Protein AF-A0A140EC07-F1 (afdb_monomer_lite)

pLDDT: mean 92.43, std 8.4, range [53.81, 98.62]

Structure (mmCIF, N/CA/C/O backbone):
data_AF-A0A140EC07-F1
#
_entry.id   AF-A0A140EC07-F1
#
loop_
_atom_site.group_PDB
_atom_site.id
_atom_site.type_symbol
_atom_site.label_atom_id
_atom_site.label_alt_id
_atom_site.label_comp_id
_atom_site.label_asym_id
_atom_site.label_entity_id
_atom_site.label_seq_id
_atom_site.pdbx_PDB_ins_code
_atom_site.Cartn_x
_atom_site.Cartn_y
_atom_site.Cartn_z
_atom_site.occupancy
_atom_site.B_iso_or_equiv
_atom_site.auth_seq_id
_atom_site.auth_comp_id
_atom_site.auth_asym_id
_atom_site.auth_atom_id
_atom_site.pdbx_PDB_model_num
ATOM 1 N N . MET A 1 1 ? 32.295 -11.625 -53.520 1.00 53.81 1 MET A N 1
ATOM 2 C CA . MET A 1 1 ? 33.123 -12.660 -54.175 1.00 53.81 1 MET A CA 1
ATOM 3 C C . MET A 1 1 ? 34.413 -12.787 -53.383 1.00 53.81 1 MET A C 1
ATOM 5 O O . MET A 1 1 ? 35.119 -11.794 -53.263 1.00 53.81 1 MET A O 1
ATOM 9 N N . GLY A 1 2 ? 34.657 -13.935 -52.745 1.00 57.22 2 GLY A N 1
ATOM 10 C CA . GLY A 1 2 ? 35.879 -14.169 -51.962 1.00 57.22 2 GLY A CA 1
ATOM 11 C C . GLY A 1 2 ? 37.060 -14.562 -52.856 1.00 57.22 2 GLY A C 1
ATOM 12 O O . GLY A 1 2 ? 36.852 -15.130 -53.927 1.00 57.22 2 GLY A O 1
ATOM 13 N N . PHE A 1 3 ? 38.292 -14.292 -52.409 1.00 60.38 3 PHE A N 1
ATOM 14 C CA . PHE A 1 3 ? 39.562 -14.448 -53.150 1.00 60.38 3 PHE A CA 1
ATOM 15 C C . PHE A 1 3 ? 39.972 -15.916 -53.459 1.00 60.38 3 PHE A C 1
ATOM 17 O O . PHE A 1 3 ? 41.149 -16.233 -53.569 1.00 60.38 3 PHE A O 1
ATOM 24 N N . GLY A 1 4 ? 39.011 -16.834 -53.602 1.00 75.19 4 GLY A N 1
ATOM 25 C CA . GLY A 1 4 ? 39.241 -18.264 -53.850 1.00 75.19 4 GLY A CA 1
ATOM 26 C C . GLY A 1 4 ? 38.147 -18.967 -54.663 1.00 75.19 4 GLY A C 1
ATOM 27 O O . GLY A 1 4 ? 38.083 -20.190 -54.653 1.00 75.19 4 GLY A O 1
ATOM 28 N N . GLY A 1 5 ? 37.256 -18.228 -55.337 1.00 72.69 5 GLY A N 1
ATOM 29 C CA . GLY A 1 5 ? 36.230 -18.816 -56.215 1.00 72.69 5 GLY A CA 1
ATOM 30 C C . GLY A 1 5 ? 34.983 -19.374 -55.513 1.00 72.69 5 GLY A C 1
ATOM 31 O O . GLY A 1 5 ? 34.105 -19.913 -56.180 1.00 72.69 5 GLY A O 1
ATOM 32 N N . ILE A 1 6 ? 34.855 -19.212 -54.191 1.00 71.00 6 ILE A N 1
ATOM 33 C CA . ILE A 1 6 ? 33.625 -19.546 -53.459 1.00 71.00 6 ILE A CA 1
ATOM 34 C C . ILE A 1 6 ? 32.666 -18.352 -53.525 1.00 71.00 6 ILE A C 1
ATOM 36 O O . ILE A 1 6 ? 32.962 -17.261 -53.023 1.00 71.00 6 ILE A O 1
ATOM 40 N N . ASN A 1 7 ? 31.508 -18.572 -54.145 1.00 77.94 7 ASN A N 1
ATOM 41 C CA . ASN A 1 7 ? 30.416 -17.608 -54.222 1.00 77.94 7 ASN A CA 1
ATOM 42 C C . ASN A 1 7 ? 29.284 -18.047 -53.290 1.00 77.94 7 ASN A C 1
ATOM 44 O O . ASN A 1 7 ? 28.699 -19.109 -53.485 1.00 77.94 7 ASN A O 1
ATOM 48 N N . THR A 1 8 ? 28.962 -17.209 -52.306 1.00 81.75 8 THR A N 1
ATOM 49 C CA . THR A 1 8 ? 27.794 -17.382 -51.435 1.00 81.75 8 THR A CA 1
ATOM 50 C C . THR A 1 8 ? 26.734 -16.367 -51.828 1.00 81.75 8 THR A C 1
ATOM 52 O O . THR A 1 8 ? 27.036 -15.183 -51.988 1.00 81.75 8 THR A O 1
ATOM 55 N N . HIS A 1 9 ? 25.494 -16.827 -51.956 1.00 82.44 9 HIS A N 1
ATOM 56 C CA . HIS A 1 9 ? 24.327 -15.979 -52.147 1.00 82.44 9 HIS A CA 1
ATOM 57 C C . HIS A 1 9 ? 23.352 -16.216 -50.992 1.00 82.44 9 HIS A C 1
ATOM 59 O O . HIS A 1 9 ? 23.090 -17.363 -50.635 1.00 82.44 9 HIS A O 1
ATOM 65 N N . VAL A 1 10 ? 22.848 -15.133 -50.402 1.00 86.69 10 VAL A N 1
ATOM 66 C CA . VAL A 1 10 ? 21.853 -15.169 -49.325 1.00 86.69 10 VAL A CA 1
ATOM 67 C C . VAL A 1 10 ? 20.643 -14.384 -49.801 1.00 86.69 10 VAL A C 1
ATOM 69 O O . VAL A 1 10 ? 20.776 -13.221 -50.179 1.00 86.69 10 VAL A O 1
ATOM 72 N N . VAL A 1 11 ? 19.479 -15.028 -49.773 1.00 86.88 11 VAL A N 1
ATOM 73 C CA . VAL A 1 11 ? 18.185 -14.386 -50.009 1.00 86.88 11 VAL A CA 1
ATOM 74 C C . VAL A 1 11 ? 17.505 -14.220 -48.658 1.00 86.88 11 VAL A C 1
ATOM 76 O O . VAL A 1 11 ? 17.412 -15.178 -47.891 1.00 86.88 11 VAL A O 1
ATOM 79 N N . LEU A 1 12 ? 17.066 -13.000 -48.370 1.00 88.19 12 LEU A N 1
ATOM 80 C CA . LEU A 1 12 ? 16.263 -12.671 -47.201 1.00 88.19 12 LEU A CA 1
ATOM 81 C C . LEU A 1 12 ? 14.844 -12.375 -47.677 1.00 88.19 12 LEU A C 1
ATOM 83 O O . LEU A 1 12 ? 14.665 -11.669 -48.667 1.00 88.19 12 LEU A O 1
ATOM 87 N N . ASP A 1 13 ? 13.870 -12.919 -46.964 1.00 86.06 13 ASP A N 1
ATOM 88 C CA . ASP A 1 13 ? 12.449 -12.668 -47.182 1.00 86.06 13 ASP A CA 1
ATOM 89 C C . ASP A 1 13 ? 11.858 -12.001 -45.934 1.00 86.06 13 ASP A C 1
ATOM 91 O O . ASP A 1 13 ? 12.447 -12.071 -44.846 1.00 86.06 13 ASP A O 1
ATOM 95 N N . GLU A 1 14 ? 10.715 -11.335 -46.078 1.00 82.94 14 GLU A N 1
ATOM 96 C CA . GLU A 1 14 ? 10.048 -10.721 -44.936 1.00 82.94 14 GLU A CA 1
ATOM 97 C C . GLU A 1 14 ? 9.493 -11.793 -43.981 1.00 82.94 14 GLU A C 1
ATOM 99 O O . GLU A 1 14 ? 8.980 -12.833 -44.410 1.00 82.94 14 GLU A O 1
ATOM 104 N N . PRO A 1 15 ? 9.574 -11.586 -42.655 1.00 82.69 15 PRO A N 1
ATOM 105 C CA . PRO A 1 15 ? 8.950 -12.503 -41.719 1.00 82.69 15 PRO A CA 1
ATOM 106 C C . PRO A 1 15 ? 7.435 -12.486 -41.937 1.00 82.69 15 PRO A C 1
ATOM 108 O O . PRO A 1 15 ? 6.801 -11.434 -41.855 1.00 82.69 15 PRO A O 1
ATOM 111 N N . ALA A 1 16 ? 6.847 -13.663 -42.168 1.00 81.19 16 ALA A N 1
ATOM 112 C CA . ALA A 1 16 ? 5.405 -13.800 -42.344 1.00 81.19 16 ALA A CA 1
ATOM 113 C C . ALA A 1 16 ? 4.653 -13.074 -41.215 1.00 81.19 16 ALA A C 1
ATOM 115 O O . ALA A 1 16 ? 4.824 -13.385 -40.029 1.00 81.19 16 ALA A O 1
ATOM 116 N N . THR A 1 17 ? 3.805 -12.111 -41.581 1.00 73.19 17 THR A N 1
ATOM 117 C CA . THR A 1 17 ? 3.019 -11.320 -40.632 1.00 73.19 17 THR A CA 1
ATOM 118 C C . THR A 1 17 ? 1.987 -12.209 -39.939 1.00 73.19 17 THR A C 1
ATOM 120 O O . THR A 1 17 ? 0.855 -12.397 -40.384 1.00 73.19 17 THR A O 1
ATOM 123 N N . ARG A 1 18 ? 2.355 -12.784 -38.790 1.00 70.06 18 ARG A N 1
ATOM 124 C CA . ARG A 1 18 ? 1.394 -13.457 -37.912 1.00 70.06 18 ARG A CA 1
ATOM 125 C C . ARG A 1 18 ? 0.496 -12.404 -37.270 1.00 70.06 18 ARG A C 1
ATOM 127 O O . ARG A 1 18 ? 0.827 -11.858 -36.219 1.00 70.06 18 ARG A O 1
ATOM 134 N N . ARG A 1 19 ? -0.679 -12.156 -37.859 1.00 61.19 19 ARG A N 1
ATOM 135 C CA . ARG A 1 19 ? -1.783 -11.503 -37.142 1.00 61.19 19 ARG A CA 1
ATOM 136 C C . ARG A 1 19 ? -2.112 -12.356 -35.918 1.00 61.19 19 ARG A C 1
ATOM 138 O O . ARG A 1 19 ? -2.684 -13.437 -36.043 1.00 61.19 19 ARG A O 1
ATOM 145 N N . ARG A 1 20 ? -1.731 -11.885 -34.726 1.00 62.12 20 ARG A N 1
ATOM 146 C CA . ARG A 1 20 ? -2.241 -12.454 -33.476 1.00 62.12 20 ARG A CA 1
ATOM 147 C C . ARG A 1 20 ? -3.755 -12.277 -33.498 1.00 62.12 20 ARG A C 1
ATOM 149 O O . ARG A 1 20 ? -4.239 -11.154 -33.622 1.00 62.12 20 ARG A O 1
ATOM 156 N N . ALA A 1 21 ? -4.495 -13.380 -33.406 1.00 63.28 21 ALA A N 1
ATOM 157 C CA . ALA A 1 21 ? -5.921 -13.297 -33.128 1.00 63.28 21 ALA A CA 1
ATOM 158 C C . ALA A 1 21 ? -6.105 -12.465 -31.845 1.00 63.28 21 ALA A C 1
ATOM 160 O O . ALA A 1 21 ? -5.294 -12.638 -30.926 1.00 63.28 21 ALA A O 1
ATOM 161 N N . PRO A 1 22 ? -7.106 -11.566 -31.766 1.00 59.34 22 PRO A N 1
ATOM 162 C CA . PRO A 1 22 ? -7.385 -10.841 -30.535 1.00 59.34 22 PRO A CA 1
ATOM 163 C C . PRO A 1 22 ? -7.560 -11.870 -29.420 1.00 59.34 22 PRO A C 1
ATOM 165 O O . PRO A 1 22 ? -8.470 -12.701 -29.451 1.00 59.34 22 PRO A O 1
ATOM 168 N N . GLY A 1 23 ? -6.591 -11.897 -28.506 1.00 57.53 23 GLY A N 1
ATOM 169 C CA . GLY A 1 23 ? -6.498 -12.944 -27.505 1.00 57.53 23 GLY A CA 1
ATOM 170 C C . GLY A 1 23 ? -7.708 -12.860 -26.590 1.00 57.53 23 GLY A C 1
ATOM 171 O O . GLY A 1 23 ? -7.890 -11.861 -25.905 1.00 57.53 23 GLY A O 1
ATOM 172 N N . ARG A 1 24 ? -8.534 -13.906 -26.546 1.00 62.88 24 ARG A N 1
ATOM 173 C CA . ARG A 1 24 ? -9.503 -14.056 -25.458 1.00 62.88 24 ARG A CA 1
ATOM 174 C C . ARG A 1 24 ? -8.708 -14.360 -24.188 1.00 62.88 24 ARG A C 1
ATOM 176 O O . ARG A 1 24 ? -7.981 -15.347 -24.156 1.00 62.88 24 ARG A O 1
ATOM 183 N N . GLY A 1 25 ? -8.798 -13.502 -23.173 1.00 71.31 25 GLY A N 1
ATOM 184 C CA . GLY A 1 25 ? -8.142 -13.729 -21.883 1.00 71.31 25 GLY A CA 1
ATOM 185 C C . GLY A 1 25 ? -7.634 -12.459 -21.207 1.00 71.31 25 GLY A C 1
ATOM 186 O O . GLY A 1 25 ? -7.943 -11.340 -21.617 1.00 71.31 25 GLY A O 1
ATOM 187 N N . ARG A 1 26 ? -6.821 -12.650 -20.162 1.00 73.19 26 ARG A N 1
ATOM 188 C CA . ARG A 1 26 ? -6.334 -11.583 -19.275 1.00 73.19 26 ARG A CA 1
ATOM 189 C C . ARG A 1 26 ? -5.654 -10.432 -20.023 1.00 73.19 26 ARG A C 1
ATOM 191 O O . ARG A 1 26 ? -5.908 -9.283 -19.699 1.00 73.19 26 ARG A O 1
ATOM 198 N N . GLY A 1 27 ? -4.862 -10.713 -21.061 1.00 74.12 27 GLY A N 1
ATOM 199 C CA . GLY A 1 27 ? -4.198 -9.672 -21.859 1.00 74.12 27 GLY A CA 1
ATOM 200 C C . GLY A 1 27 ? -5.168 -8.681 -22.513 1.00 74.12 27 GLY A C 1
ATOM 201 O O . GLY A 1 27 ? -4.931 -7.480 -22.454 1.00 74.12 27 GLY A O 1
ATOM 202 N N . ALA A 1 28 ? -6.293 -9.157 -23.060 1.00 76.50 28 ALA A N 1
ATOM 203 C CA . ALA A 1 28 ? -7.319 -8.274 -23.616 1.00 76.50 28 ALA A CA 1
ATOM 204 C C . ALA A 1 28 ? -8.063 -7.502 -22.520 1.00 76.50 28 ALA A C 1
ATOM 206 O O . ALA A 1 28 ? -8.298 -6.309 -22.674 1.00 76.50 28 ALA A O 1
ATOM 207 N N . ALA A 1 29 ? -8.378 -8.144 -21.389 1.00 77.00 29 ALA A N 1
ATOM 208 C CA . ALA A 1 29 ? -9.005 -7.455 -20.258 1.00 77.00 29 ALA A CA 1
ATOM 209 C C . ALA A 1 29 ? -8.127 -6.308 -19.722 1.00 77.00 29 ALA A C 1
ATOM 211 O O . ALA A 1 29 ? -8.636 -5.227 -19.445 1.00 77.00 29 ALA A O 1
ATOM 212 N N . LEU A 1 30 ? -6.807 -6.514 -19.631 1.00 74.19 30 LEU A N 1
ATOM 213 C CA . LEU A 1 30 ? -5.859 -5.475 -19.218 1.00 74.19 30 LEU A CA 1
ATOM 214 C C . LEU A 1 30 ? -5.726 -4.372 -20.282 1.00 74.19 30 LEU A C 1
ATOM 216 O O . LEU A 1 30 ? -5.718 -3.201 -19.920 1.00 74.19 30 LEU A O 1
ATOM 220 N N . ALA A 1 31 ? -5.690 -4.721 -21.573 1.00 75.12 31 ALA A N 1
ATOM 221 C CA . ALA A 1 31 ? -5.619 -3.746 -22.669 1.00 75.12 31 ALA A CA 1
ATOM 222 C C . ALA A 1 31 ? -6.879 -2.866 -22.793 1.00 75.12 31 ALA A C 1
ATOM 224 O O . ALA A 1 31 ? -6.803 -1.746 -23.286 1.00 75.12 31 ALA A O 1
ATOM 225 N N . HIS A 1 32 ? -8.035 -3.360 -22.341 1.00 75.31 32 HIS A N 1
ATOM 226 C CA . HIS A 1 32 ? -9.281 -2.591 -22.258 1.00 75.31 32 HIS A CA 1
ATOM 227 C C . HIS A 1 32 ? -9.493 -1.915 -20.894 1.00 75.31 32 HIS A C 1
ATOM 229 O O . HIS A 1 32 ? -10.503 -1.237 -20.701 1.00 75.31 32 HIS A O 1
ATOM 235 N N . SER A 1 33 ? -8.582 -2.112 -19.936 1.00 74.88 33 SER A N 1
ATOM 236 C CA . SER A 1 33 ? -8.675 -1.477 -18.621 1.00 74.88 33 SER A CA 1
ATOM 237 C C . SER A 1 33 ? -8.273 -0.002 -18.688 1.00 74.88 33 SER A C 1
ATOM 239 O O . SER A 1 33 ? -7.545 0.423 -19.583 1.00 74.88 33 SER A O 1
ATOM 241 N N . LEU A 1 34 ? -8.737 0.786 -17.717 1.00 74.44 34 LEU A N 1
ATOM 242 C CA . LEU A 1 34 ? -8.355 2.191 -17.562 1.00 74.44 34 LEU A CA 1
ATOM 243 C C . LEU A 1 34 ? -6.939 2.290 -16.971 1.00 74.44 34 LEU A C 1
ATOM 245 O O . LEU A 1 34 ? -6.779 2.611 -15.794 1.00 74.44 34 LEU A O 1
ATOM 249 N N . GLN A 1 35 ? -5.924 1.942 -17.763 1.00 80.94 35 GLN A N 1
ATOM 250 C CA . GLN A 1 35 ? -4.520 2.133 -17.415 1.00 80.94 35 GLN A CA 1
ATOM 251 C C . GLN A 1 35 ? -4.040 3.483 -17.955 1.00 80.94 35 GLN A C 1
ATOM 253 O O . GLN A 1 35 ? -4.019 3.707 -19.160 1.00 80.94 35 GLN A O 1
ATOM 258 N N . ASP A 1 36 ? -3.670 4.376 -17.045 1.00 86.75 36 ASP A N 1
ATOM 259 C CA . ASP A 1 36 ? -3.225 5.746 -17.319 1.00 86.75 36 ASP A CA 1
ATOM 260 C C . ASP A 1 36 ? -1.734 5.964 -17.007 1.00 86.75 36 ASP A C 1
ATOM 262 O O . ASP A 1 36 ? -1.219 7.074 -17.148 1.00 86.75 36 ASP A O 1
ATOM 266 N N . ALA A 1 37 ? -1.033 4.907 -16.588 1.00 92.94 37 ALA A N 1
ATOM 267 C CA . ALA A 1 37 ? 0.393 4.938 -16.321 1.00 92.94 37 ALA A CA 1
ATOM 268 C C . ALA A 1 37 ? 1.079 3.596 -16.606 1.00 92.94 37 ALA A C 1
ATOM 270 O O . ALA A 1 37 ? 0.475 2.527 -16.488 1.00 92.94 37 ALA A O 1
ATOM 271 N N . GLU A 1 38 ? 2.368 3.666 -16.917 1.00 94.88 38 GLU A N 1
ATOM 272 C CA . GLU A 1 38 ? 3.258 2.535 -17.166 1.00 94.88 38 GLU A CA 1
ATOM 273 C C . GLU A 1 38 ? 4.496 2.600 -16.270 1.00 94.88 38 GLU A C 1
ATOM 275 O O . GLU A 1 38 ? 4.894 3.673 -15.815 1.00 94.88 38 GLU A O 1
ATOM 280 N N . LEU A 1 39 ? 5.107 1.443 -16.014 1.00 97.06 39 LEU A N 1
ATOM 281 C CA . LEU A 1 39 ? 6.314 1.310 -15.199 1.00 97.06 39 LEU A CA 1
ATOM 282 C C . LEU A 1 39 ? 7.506 0.962 -16.095 1.00 97.06 39 LEU A C 1
ATOM 284 O O . LEU A 1 39 ? 7.588 -0.152 -16.612 1.00 97.06 39 LEU A O 1
ATOM 288 N N . LEU A 1 40 ? 8.443 1.896 -16.254 1.00 98.62 40 LEU A N 1
ATOM 289 C CA . LEU A 1 40 ? 9.702 1.653 -16.959 1.00 98.62 40 LEU A CA 1
ATOM 290 C C . LEU A 1 40 ? 10.769 1.244 -15.942 1.00 98.62 40 LEU A C 1
ATOM 292 O O . LEU A 1 40 ? 11.003 1.958 -14.966 1.00 98.62 40 LEU A O 1
ATOM 296 N N . LEU A 1 41 ? 11.403 0.094 -16.168 1.00 98.56 41 LEU A N 1
ATOM 297 C CA . LEU A 1 41 ? 12.394 -0.502 -15.272 1.00 98.56 41 LEU A CA 1
ATOM 298 C C . LEU A 1 41 ? 13.725 -0.645 -16.000 1.00 98.56 41 LEU A C 1
ATOM 300 O O . LEU A 1 41 ? 13.754 -1.161 -17.112 1.00 98.56 41 LEU A O 1
ATOM 304 N N . LEU A 1 42 ? 14.821 -0.236 -15.368 1.00 98.62 42 LEU A N 1
ATOM 305 C CA . LEU A 1 42 ? 16.165 -0.372 -15.925 1.00 98.62 42 LEU A CA 1
ATOM 306 C C . LEU A 1 42 ? 17.120 -0.915 -14.862 1.00 98.62 42 LEU A C 1
ATOM 308 O O . LEU A 1 42 ? 16.994 -0.572 -13.683 1.00 98.62 42 LEU A O 1
ATOM 312 N N . ASP A 1 43 ? 18.090 -1.728 -15.278 1.00 98.38 43 ASP A N 1
ATOM 313 C CA . ASP A 1 43 ? 19.171 -2.198 -14.417 1.00 98.38 43 ASP A CA 1
ATOM 314 C C . ASP A 1 43 ? 20.543 -2.192 -15.113 1.00 98.38 43 ASP A C 1
ATOM 316 O O . ASP A 1 43 ? 20.646 -2.227 -16.340 1.00 98.38 43 ASP A O 1
ATOM 320 N N . ALA A 1 44 ? 21.615 -2.078 -14.323 1.00 98.38 44 ALA A N 1
ATOM 321 C CA . ALA A 1 44 ? 22.994 -2.119 -14.810 1.00 98.38 44 ALA A CA 1
ATOM 322 C C . ALA A 1 44 ? 23.999 -2.557 -13.729 1.00 98.38 44 ALA A C 1
ATOM 324 O O . ALA A 1 44 ? 23.686 -2.578 -12.532 1.00 98.38 44 ALA A O 1
ATOM 325 N N . GLU A 1 45 ? 25.226 -2.899 -14.141 1.00 98.00 45 GLU A N 1
ATOM 326 C CA . GLU A 1 45 ? 26.285 -3.348 -13.225 1.00 98.00 45 GLU A CA 1
ATOM 327 C C . GLU A 1 45 ? 26.902 -2.194 -12.432 1.00 98.00 45 GLU A C 1
ATOM 329 O O . GLU A 1 45 ? 27.378 -2.396 -11.315 1.00 98.00 45 GLU A O 1
ATOM 334 N N . SER A 1 46 ? 26.858 -0.974 -12.976 1.00 97.50 46 SER A N 1
ATOM 335 C CA . SER A 1 46 ? 27.417 0.223 -12.347 1.00 97.50 46 SER A CA 1
ATOM 336 C C . SER A 1 46 ? 26.513 1.453 -12.515 1.00 97.50 46 SER A C 1
ATOM 338 O O . SER A 1 46 ? 25.720 1.508 -13.459 1.00 97.50 46 SER A O 1
ATOM 340 N N . PRO A 1 47 ? 26.651 2.493 -11.662 1.00 98.00 47 PRO A N 1
ATOM 341 C CA . PRO A 1 47 ? 25.924 3.757 -11.827 1.00 98.00 47 PRO A CA 1
ATOM 342 C C . PRO A 1 47 ? 26.162 4.408 -13.196 1.00 98.00 47 PRO A C 1
ATOM 344 O O . PRO A 1 47 ? 25.247 4.972 -13.791 1.00 98.00 47 PRO A O 1
ATOM 347 N N . ARG A 1 48 ? 27.385 4.285 -13.729 1.00 97.88 48 ARG A N 1
ATOM 348 C CA . ARG A 1 48 ? 27.766 4.826 -15.039 1.00 97.88 48 ARG A CA 1
ATOM 349 C C . ARG A 1 48 ? 27.011 4.146 -16.179 1.00 97.88 48 ARG A C 1
ATOM 351 O O . ARG A 1 48 ? 26.531 4.830 -17.080 1.00 97.88 48 ARG A O 1
ATOM 358 N N . GLU A 1 49 ? 26.925 2.820 -16.153 1.00 98.38 49 GLU A N 1
ATOM 359 C CA . GLU A 1 49 ? 26.175 2.060 -17.156 1.00 98.38 49 GLU A CA 1
ATOM 360 C C . GLU A 1 49 ? 24.673 2.299 -17.037 1.00 98.38 49 GLU A C 1
ATOM 362 O O . GLU A 1 49 ? 24.006 2.466 -18.055 1.00 98.38 49 GLU A O 1
ATOM 367 N N . LEU A 1 50 ? 24.151 2.392 -15.808 1.00 98.62 50 LEU A N 1
ATOM 368 C CA . LEU A 1 50 ? 22.745 2.719 -15.586 1.00 98.62 50 LEU A CA 1
ATOM 369 C C . LEU A 1 50 ? 22.412 4.087 -16.181 1.00 98.62 50 LEU A C 1
ATOM 371 O O . LEU A 1 50 ? 21.415 4.217 -16.882 1.00 98.62 50 LEU A O 1
ATOM 375 N N . ARG A 1 51 ? 23.276 5.088 -15.969 1.00 98.56 51 ARG A N 1
ATOM 376 C CA . ARG A 1 51 ? 23.120 6.418 -16.569 1.00 98.56 51 ARG A CA 1
ATOM 377 C C . ARG A 1 51 ? 23.088 6.343 -18.090 1.00 98.56 51 ARG A C 1
ATOM 379 O O . ARG A 1 51 ? 22.192 6.915 -18.696 1.00 98.56 51 ARG A O 1
ATOM 386 N N . ALA A 1 52 ? 24.034 5.626 -18.701 1.00 98.50 52 ALA A N 1
ATOM 387 C CA . ALA A 1 52 ? 24.080 5.461 -20.153 1.00 98.50 52 ALA A CA 1
ATOM 388 C C . ALA A 1 52 ? 22.785 4.827 -20.687 1.00 98.50 52 ALA A C 1
ATOM 390 O O . ALA A 1 52 ? 22.215 5.326 -21.655 1.00 98.50 52 ALA A O 1
ATOM 391 N N . ARG A 1 53 ? 22.280 3.791 -20.006 1.00 98.31 53 ARG A N 1
ATOM 392 C CA . ARG A 1 53 ? 21.034 3.118 -20.376 1.00 98.31 53 ARG A CA 1
ATOM 393 C C . ARG A 1 53 ? 19.805 4.011 -20.196 1.00 98.31 53 ARG A C 1
ATOM 395 O O . ARG A 1 53 ? 18.936 4.025 -21.059 1.00 98.31 53 ARG A O 1
ATOM 402 N N . ILE A 1 54 ? 19.730 4.775 -19.107 1.00 98.62 54 ILE A N 1
ATOM 403 C CA . ILE A 1 54 ? 18.653 5.750 -18.881 1.00 98.62 54 ILE A CA 1
ATOM 404 C C . ILE A 1 54 ? 18.657 6.815 -19.982 1.00 98.62 54 ILE A C 1
ATOM 406 O O . ILE A 1 54 ? 17.593 7.131 -20.506 1.00 98.62 54 ILE A O 1
ATOM 410 N N . THR A 1 55 ? 19.828 7.343 -20.353 1.00 98.56 55 THR A N 1
ATOM 411 C CA . THR A 1 55 ? 19.953 8.337 -21.428 1.00 98.56 55 THR A CA 1
ATOM 412 C C . THR A 1 55 ? 19.503 7.770 -22.773 1.00 98.56 55 THR A C 1
ATOM 414 O O . THR A 1 55 ? 18.720 8.420 -23.452 1.00 98.56 55 THR A O 1
ATOM 417 N N . GLU A 1 56 ? 19.909 6.546 -23.124 1.00 98.25 56 GLU A N 1
ATOM 418 C CA . GLU A 1 56 ? 19.474 5.873 -24.359 1.00 98.25 56 GLU A CA 1
ATOM 419 C C . GLU A 1 56 ? 17.945 5.724 -24.421 1.00 98.25 56 GLU A C 1
ATOM 421 O O . GLU A 1 56 ? 17.322 6.024 -25.438 1.00 98.25 56 GLU A O 1
ATOM 426 N N . VAL A 1 57 ? 17.319 5.301 -23.317 1.00 98.38 57 VAL A N 1
ATOM 427 C CA . VAL A 1 57 ? 15.856 5.170 -23.247 1.00 98.38 57 VAL A CA 1
ATOM 428 C C . VAL A 1 57 ? 15.170 6.538 -23.277 1.00 98.38 57 VAL A C 1
ATOM 430 O O . VAL A 1 57 ? 14.111 6.661 -23.888 1.00 98.38 57 VAL A O 1
ATOM 433 N N . ALA A 1 58 ? 15.762 7.569 -22.668 1.00 98.31 58 ALA A N 1
ATOM 434 C CA . ALA A 1 58 ? 15.253 8.938 -22.740 1.00 98.31 58 ALA A CA 1
ATOM 435 C C . ALA A 1 58 ? 15.302 9.494 -24.173 1.00 98.31 58 ALA A C 1
ATOM 437 O O . ALA A 1 58 ? 14.335 10.099 -24.614 1.00 98.31 58 ALA A O 1
ATOM 438 N N . ASP A 1 59 ? 16.380 9.241 -24.919 1.00 97.94 59 ASP A N 1
ATOM 439 C CA . ASP A 1 59 ? 16.491 9.649 -26.327 1.00 97.94 59 ASP A CA 1
ATOM 440 C C . ASP A 1 59 ? 15.470 8.905 -27.206 1.00 97.94 59 ASP A C 1
ATOM 442 O O . ASP A 1 59 ? 14.885 9.471 -28.129 1.00 97.94 59 ASP A O 1
ATOM 446 N N . PHE A 1 60 ? 15.231 7.622 -26.918 1.00 97.69 60 PHE A N 1
ATOM 447 C CA . PHE A 1 60 ? 14.271 6.812 -27.666 1.00 97.69 60 PHE A CA 1
ATOM 448 C C . PHE A 1 60 ? 12.815 7.207 -27.387 1.00 97.69 60 PHE A C 1
ATOM 450 O O . PHE A 1 60 ? 11.998 7.208 -28.309 1.00 97.69 60 PHE A O 1
ATOM 457 N N . VAL A 1 61 ? 12.465 7.540 -26.138 1.00 96.88 61 VAL A N 1
ATOM 458 C CA . VAL A 1 61 ? 11.064 7.786 -25.758 1.00 96.88 61 VAL A CA 1
ATOM 459 C C . VAL A 1 61 ? 10.471 9.033 -26.418 1.00 96.88 61 VAL A C 1
ATOM 461 O O . VAL A 1 61 ? 9.265 9.076 -26.635 1.00 96.88 61 VAL A O 1
ATOM 464 N N . GLU A 1 62 ? 11.298 9.986 -26.851 1.00 92.69 62 GLU A N 1
ATOM 465 C CA . GLU A 1 62 ? 10.872 11.135 -27.669 1.00 92.69 62 GLU A CA 1
ATOM 466 C C . GLU A 1 62 ? 10.216 10.710 -29.001 1.00 92.69 62 GLU A C 1
ATOM 468 O O . GLU A 1 62 ? 9.429 11.456 -29.583 1.00 92.69 62 GLU A O 1
ATOM 473 N N . GLN A 1 63 ? 10.506 9.496 -29.485 1.00 94.88 63 GLN A N 1
ATOM 474 C CA . GLN A 1 63 ? 9.960 8.931 -30.726 1.00 94.88 63 GLN A CA 1
ATOM 475 C C . GLN A 1 63 ? 8.782 7.973 -30.485 1.00 94.88 63 GLN A C 1
ATOM 477 O O . GLN A 1 63 ? 8.203 7.436 -31.433 1.00 94.88 63 GLN A O 1
ATOM 482 N N . VAL A 1 64 ? 8.433 7.721 -29.223 1.00 95.25 64 VAL A N 1
ATOM 483 C CA . VAL A 1 64 ? 7.414 6.750 -28.818 1.00 95.25 64 VAL A CA 1
ATOM 484 C C . VAL A 1 64 ? 6.053 7.440 -28.757 1.00 95.25 64 VAL A C 1
ATOM 486 O O . VAL A 1 64 ? 5.884 8.459 -28.098 1.00 95.25 64 VAL A O 1
ATOM 489 N N . SER A 1 65 ? 5.043 6.875 -29.421 1.00 94.75 65 SER A N 1
ATOM 490 C CA . SER A 1 65 ? 3.659 7.348 -29.280 1.00 94.75 65 SER A CA 1
ATOM 491 C C . SER A 1 65 ? 3.026 6.877 -27.966 1.00 94.75 65 SER A C 1
ATOM 493 O O . SER A 1 65 ? 3.441 5.874 -27.388 1.00 94.75 65 SER A O 1
ATOM 495 N N . TYR A 1 66 ? 1.940 7.529 -27.533 1.00 91.38 66 TYR A N 1
ATOM 496 C CA . TYR A 1 66 ? 1.167 7.120 -26.347 1.00 91.38 66 TYR A CA 1
ATOM 497 C C . TYR A 1 66 ? 0.797 5.626 -26.354 1.00 91.38 66 TYR A C 1
ATOM 499 O O . TYR A 1 66 ? 0.901 4.962 -25.328 1.00 91.38 66 TYR A O 1
ATOM 507 N N . GLY A 1 67 ? 0.422 5.077 -27.516 1.00 87.75 67 GLY A N 1
ATOM 508 C CA . GLY A 1 67 ? 0.056 3.662 -27.655 1.00 87.75 67 GLY A CA 1
ATOM 509 C C . GLY A 1 67 ? 1.232 2.682 -27.571 1.00 87.75 67 GLY A C 1
ATOM 510 O O . GLY A 1 67 ? 1.006 1.487 -27.429 1.00 87.75 67 GLY A O 1
ATOM 511 N N . GLN A 1 68 ? 2.473 3.168 -27.652 1.00 92.69 68 GLN A N 1
ATOM 512 C CA . GLN A 1 68 ? 3.693 2.356 -27.614 1.00 92.69 68 GLN A CA 1
ATOM 513 C C . GLN A 1 68 ? 4.392 2.384 -26.245 1.00 92.69 68 GLN A C 1
ATOM 515 O O . GLN A 1 68 ? 5.323 1.611 -26.029 1.00 92.69 68 GLN A O 1
ATOM 520 N N . VAL A 1 69 ? 3.955 3.227 -25.301 1.00 94.25 69 VAL A N 1
ATOM 521 C CA . VAL A 1 69 ? 4.562 3.309 -23.957 1.00 94.25 69 VAL A CA 1
ATOM 522 C C . VAL A 1 69 ? 4.437 1.967 -23.223 1.00 94.25 69 VAL A C 1
ATOM 524 O O . VAL A 1 69 ? 5.397 1.517 -22.599 1.00 94.25 69 VAL A O 1
ATOM 527 N N . SER A 1 70 ? 3.302 1.274 -23.358 1.00 91.88 70 SER A N 1
ATOM 528 C CA . SER A 1 70 ? 3.103 -0.068 -22.792 1.00 91.88 70 SER A CA 1
ATOM 529 C C . SER A 1 70 ? 4.052 -1.106 -23.406 1.00 91.88 70 SER A C 1
ATOM 531 O O . SER A 1 70 ? 4.589 -1.960 -22.697 1.00 91.88 70 SER A O 1
ATOM 533 N N . ASP A 1 71 ? 4.307 -1.022 -24.716 1.00 92.38 71 ASP A N 1
ATOM 534 C CA . ASP A 1 71 ? 5.256 -1.905 -25.403 1.00 92.38 71 ASP A CA 1
ATOM 535 C C . ASP A 1 71 ? 6.699 -1.625 -24.967 1.00 92.38 71 ASP A C 1
ATOM 537 O O . ASP A 1 71 ? 7.476 -2.568 -24.782 1.00 92.38 71 ASP A O 1
ATOM 541 N N . LEU A 1 72 ? 7.049 -0.354 -24.746 1.00 96.44 72 LEU A N 1
ATOM 542 C CA . LEU A 1 72 ? 8.334 0.046 -24.177 1.00 96.44 72 LEU A CA 1
ATOM 543 C C . LEU A 1 72 ? 8.498 -0.511 -22.758 1.00 96.44 72 LEU A C 1
ATOM 545 O O . LEU A 1 72 ? 9.492 -1.180 -22.487 1.00 96.44 72 LEU A O 1
ATOM 549 N N . ALA A 1 73 ? 7.510 -0.318 -21.880 1.00 96.75 73 ALA A N 1
ATOM 550 C CA . ALA A 1 73 ? 7.519 -0.849 -20.515 1.00 96.75 73 ALA A CA 1
ATOM 551 C C . ALA A 1 73 ? 7.711 -2.373 -20.499 1.00 96.75 73 ALA A C 1
ATOM 553 O O . ALA A 1 73 ? 8.587 -2.898 -19.807 1.00 96.75 73 ALA A O 1
ATOM 554 N N . ALA A 1 74 ? 6.949 -3.090 -21.329 1.00 94.62 74 ALA A N 1
ATOM 555 C CA . ALA A 1 74 ? 7.060 -4.537 -21.463 1.00 94.62 74 ALA A CA 1
ATOM 556 C C . ALA A 1 74 ? 8.406 -4.981 -22.061 1.00 94.62 74 ALA A C 1
ATOM 558 O O . ALA A 1 74 ? 8.882 -6.071 -21.752 1.00 94.62 74 ALA A O 1
ATOM 559 N N . THR A 1 75 ? 9.015 -4.177 -22.935 1.00 97.06 75 THR A N 1
ATOM 560 C CA . THR A 1 75 ? 10.332 -4.468 -23.519 1.00 97.06 75 THR A CA 1
ATOM 561 C C . THR A 1 75 ? 11.434 -4.293 -22.489 1.00 97.06 75 THR A C 1
ATOM 563 O O . THR A 1 75 ? 12.168 -5.246 -22.245 1.00 97.06 75 THR A O 1
ATOM 566 N N . LEU A 1 76 ? 11.472 -3.153 -21.802 1.00 98.38 76 LEU A N 1
ATOM 567 C CA . LEU A 1 76 ? 12.443 -2.883 -20.743 1.00 98.38 76 LEU A CA 1
ATOM 568 C C . LEU A 1 76 ? 12.360 -3.923 -19.618 1.00 98.38 76 LEU A C 1
ATOM 570 O O . LEU A 1 76 ? 13.378 -4.433 -19.161 1.00 98.38 76 LEU A O 1
ATOM 574 N N . GLN A 1 77 ? 11.146 -4.327 -19.233 1.00 97.25 77 GLN A N 1
ATOM 575 C CA . GLN A 1 77 ? 10.938 -5.382 -18.240 1.00 97.25 77 GLN A CA 1
ATOM 576 C C . GLN A 1 77 ? 11.513 -6.743 -18.672 1.00 97.25 77 GLN A C 1
ATOM 578 O O . GLN A 1 77 ? 12.020 -7.476 -17.823 1.00 97.25 77 GLN A O 1
ATOM 583 N N . ARG A 1 78 ? 11.470 -7.084 -19.969 1.00 97.75 78 ARG A N 1
ATOM 584 C CA . ARG A 1 78 ? 12.076 -8.314 -20.515 1.00 97.75 78 ARG A CA 1
ATOM 585 C C . ARG A 1 78 ? 13.598 -8.245 -20.625 1.00 97.75 78 ARG A C 1
ATOM 587 O O . ARG A 1 78 ? 14.237 -9.291 -20.671 1.00 97.75 78 ARG A O 1
ATOM 594 N N . GLU A 1 79 ? 14.159 -7.046 -20.701 1.00 97.25 79 GLU A N 1
ATOM 595 C CA . GLU A 1 79 ? 15.603 -6.821 -20.801 1.00 97.25 79 GLU A CA 1
ATOM 596 C C . GLU A 1 79 ? 16.309 -6.800 -19.443 1.00 97.25 79 GLU A C 1
ATOM 598 O O . GLU A 1 79 ? 17.537 -6.874 -19.408 1.00 97.25 79 GLU A O 1
ATOM 603 N N . LEU A 1 80 ? 15.561 -6.721 -18.335 1.00 97.50 80 LEU A N 1
ATOM 604 C CA . LEU A 1 80 ? 16.126 -6.765 -16.988 1.00 97.50 80 LEU A CA 1
ATOM 605 C C . LEU A 1 80 ? 16.985 -8.017 -16.790 1.00 97.50 80 LEU A C 1
ATOM 607 O O . LEU A 1 80 ? 16.549 -9.145 -17.030 1.00 97.50 80 LEU A O 1
ATOM 611 N N . ARG A 1 81 ? 18.199 -7.813 -16.276 1.00 96.69 81 ARG A N 1
ATOM 612 C CA . ARG A 1 81 ? 19.177 -8.881 -16.009 1.00 96.69 81 ARG A CA 1
ATOM 613 C C . ARG A 1 81 ? 19.324 -9.205 -14.520 1.00 96.69 81 ARG A C 1
ATOM 615 O O . ARG A 1 81 ? 20.105 -10.077 -14.152 1.00 96.69 81 ARG A O 1
ATOM 622 N N . GLY A 1 82 ? 18.568 -8.532 -13.654 1.00 94.81 82 GLY A N 1
ATOM 623 C CA . GLY A 1 82 ? 18.644 -8.679 -12.201 1.00 94.81 82 GLY A CA 1
ATOM 624 C C . GLY A 1 82 ? 19.823 -7.930 -11.575 1.00 94.81 82 GLY A C 1
ATOM 625 O O . GLY A 1 82 ? 20.210 -8.245 -10.449 1.00 94.81 82 GLY A O 1
ATOM 626 N N . LEU A 1 83 ? 20.376 -6.939 -12.274 1.00 96.88 83 LEU A N 1
ATOM 627 C CA . LEU A 1 83 ? 21.598 -6.233 -11.891 1.00 96.88 83 LEU A CA 1
ATOM 628 C C . LEU A 1 83 ? 21.379 -5.302 -10.679 1.00 96.88 83 LEU A C 1
ATOM 630 O O . LEU A 1 83 ? 20.233 -4.957 -10.358 1.00 96.88 83 LEU A O 1
ATOM 634 N N . PRO A 1 84 ? 22.447 -4.946 -9.935 1.00 96.88 84 PRO A N 1
ATOM 635 C CA . PRO A 1 84 ? 22.302 -4.290 -8.639 1.00 96.88 84 PRO A CA 1
ATOM 636 C C . PRO A 1 84 ? 21.884 -2.824 -8.742 1.00 96.88 84 PRO A C 1
ATOM 638 O O . PRO A 1 84 ? 21.094 -2.386 -7.915 1.00 96.88 84 PRO A O 1
ATOM 641 N N . HIS A 1 85 ? 22.367 -2.056 -9.720 1.00 98.12 85 HIS A N 1
ATOM 642 C CA . HIS A 1 85 ? 21.972 -0.653 -9.866 1.00 98.12 85 HIS A CA 1
ATOM 643 C C . HIS A 1 85 ? 20.685 -0.575 -10.675 1.00 98.12 85 HIS A C 1
ATOM 645 O O . HIS A 1 85 ? 20.648 -1.074 -11.796 1.00 98.12 85 HIS A O 1
ATOM 651 N N . ARG A 1 86 ? 19.633 0.018 -10.107 1.00 98.06 86 ARG A N 1
ATOM 652 C CA . ARG A 1 86 ? 18.283 -0.010 -10.679 1.00 98.06 86 ARG A CA 1
ATOM 653 C C . ARG A 1 86 ? 17.656 1.370 -10.707 1.00 98.06 86 ARG A C 1
ATOM 655 O O . ARG A 1 86 ? 17.832 2.153 -9.775 1.00 98.06 86 ARG A O 1
ATOM 662 N N . ALA A 1 87 ? 16.873 1.611 -11.747 1.00 98.50 87 ALA A N 1
ATOM 663 C CA . ALA A 1 87 ? 15.991 2.759 -11.854 1.00 98.50 87 ALA A CA 1
ATOM 664 C C . ALA A 1 87 ? 14.569 2.305 -12.193 1.00 98.50 87 ALA A C 1
ATOM 666 O O . ALA A 1 87 ? 14.371 1.340 -12.935 1.00 98.50 87 ALA A O 1
ATOM 667 N N . ALA A 1 88 ? 13.584 3.011 -11.648 1.00 98.56 88 ALA A N 1
ATOM 668 C CA . ALA A 1 88 ? 12.178 2.799 -11.958 1.00 98.56 88 ALA A CA 1
ATOM 669 C C . ALA A 1 88 ? 11.468 4.144 -12.108 1.00 98.56 88 ALA A C 1
ATOM 671 O O . ALA A 1 88 ? 11.601 5.008 -11.240 1.00 98.56 88 ALA A O 1
ATOM 672 N N . VAL A 1 89 ? 10.696 4.316 -13.181 1.00 98.56 89 VAL A N 1
ATOM 673 C CA . VAL A 1 89 ? 9.848 5.500 -13.378 1.00 98.56 89 VAL A CA 1
ATOM 674 C C . VAL A 1 89 ? 8.420 5.095 -13.732 1.00 98.56 89 VAL A C 1
ATOM 676 O O . VAL A 1 89 ? 8.202 4.216 -14.562 1.00 98.56 89 VAL A O 1
ATOM 679 N N . ILE A 1 90 ? 7.448 5.736 -13.084 1.00 98.38 90 ILE A N 1
ATOM 680 C CA . ILE A 1 90 ? 6.017 5.599 -13.363 1.00 98.38 90 ILE A CA 1
ATOM 681 C C . ILE A 1 90 ? 5.607 6.780 -14.237 1.00 98.38 90 ILE A C 1
ATOM 683 O O . ILE A 1 90 ? 5.692 7.928 -13.799 1.00 98.38 90 ILE A O 1
ATOM 687 N N . VAL A 1 91 ? 5.159 6.498 -15.456 1.00 97.50 91 VAL A N 1
ATOM 688 C CA . VAL A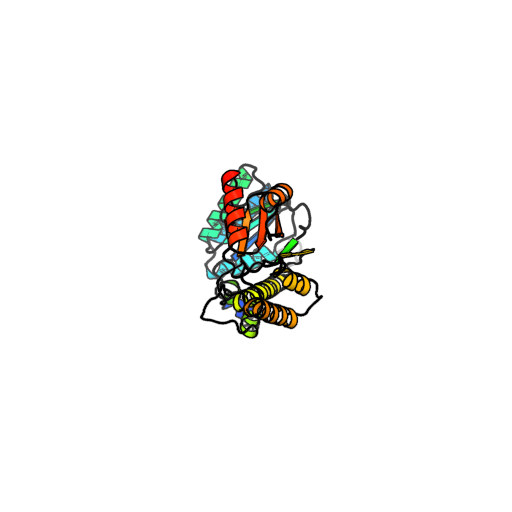 1 91 ? 4.998 7.499 -16.518 1.00 97.50 91 VAL A CA 1
ATOM 689 C C . VAL A 1 91 ? 3.589 7.455 -17.089 1.00 97.50 91 VAL A C 1
ATOM 691 O O . VAL A 1 91 ? 3.052 6.374 -17.299 1.00 97.50 91 VAL A O 1
ATOM 694 N N . SER A 1 92 ? 2.977 8.612 -17.341 1.00 95.38 92 SER A N 1
ATOM 695 C CA . SER A 1 92 ? 1.655 8.698 -17.999 1.00 95.38 92 SER A CA 1
ATOM 696 C C . SER A 1 92 ? 1.718 9.134 -19.464 1.00 95.38 92 SER A C 1
ATOM 698 O O . SER A 1 92 ? 0.703 9.126 -20.156 1.00 95.38 92 SER A O 1
ATOM 700 N N . S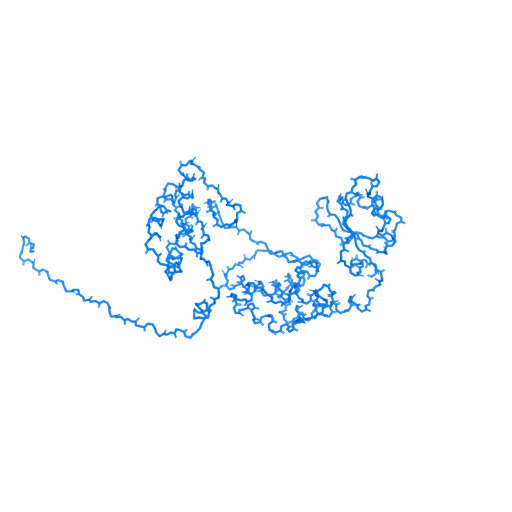ER A 1 93 ? 2.893 9.544 -19.943 1.00 95.94 93 SER A N 1
ATOM 701 C CA . SER A 1 93 ? 3.110 9.936 -21.335 1.00 95.94 93 SER A CA 1
ATOM 702 C C . SER A 1 93 ? 4.585 9.807 -21.734 1.00 95.94 93 SER A C 1
ATOM 704 O O . SER A 1 93 ? 5.442 9.714 -20.845 1.00 95.94 93 SER A O 1
ATOM 706 N N . PRO A 1 94 ? 4.904 9.828 -23.041 1.00 97.12 94 PRO A N 1
ATOM 707 C CA . PRO A 1 94 ? 6.285 9.888 -23.519 1.00 97.12 94 PRO A CA 1
ATOM 708 C C . PRO A 1 94 ? 7.066 11.087 -22.956 1.00 97.12 94 PRO A C 1
ATOM 710 O O . PRO A 1 94 ? 8.203 10.934 -22.523 1.00 97.12 94 PRO A O 1
ATOM 713 N N . GLU A 1 95 ? 6.434 12.260 -22.849 1.00 97.50 95 GLU A N 1
ATOM 714 C CA . GLU A 1 95 ? 7.065 13.481 -22.324 1.00 97.50 95 GLU A CA 1
ATOM 715 C C . GLU A 1 95 ? 7.293 13.412 -20.801 1.00 97.50 95 GLU A C 1
ATOM 717 O O . GLU A 1 95 ? 8.265 13.954 -20.272 1.00 97.50 95 GLU A O 1
ATOM 722 N N . ASP A 1 96 ? 6.395 12.749 -20.059 1.00 97.44 96 ASP A N 1
ATOM 723 C CA . ASP A 1 96 ? 6.602 12.456 -18.633 1.00 97.44 96 ASP A CA 1
ATOM 724 C C . ASP A 1 96 ? 7.759 11.468 -18.437 1.00 97.44 96 ASP A C 1
ATOM 726 O O . ASP A 1 96 ? 8.582 11.658 -17.540 1.00 97.44 96 ASP A O 1
ATOM 730 N N . ALA A 1 97 ? 7.863 10.460 -19.307 1.00 98.25 97 ALA A N 1
ATOM 731 C CA . ALA A 1 97 ? 8.962 9.504 -19.299 1.00 98.25 97 ALA A CA 1
ATOM 732 C C . ALA A 1 97 ? 10.311 10.167 -19.578 1.00 98.25 97 ALA A C 1
ATOM 734 O O . ALA A 1 97 ? 11.233 10.001 -18.780 1.00 98.25 97 ALA A O 1
ATOM 735 N N . GLU A 1 98 ? 10.411 10.958 -20.648 1.00 98.44 98 GLU A N 1
ATOM 736 C CA . GLU A 1 98 ? 11.629 11.684 -21.013 1.00 98.44 98 GLU A CA 1
ATOM 737 C C . GLU A 1 98 ? 12.112 12.549 -19.843 1.00 98.44 98 GLU A C 1
ATOM 739 O O . GLU A 1 98 ? 13.220 12.358 -19.337 1.00 98.44 98 GLU A O 1
ATOM 744 N N . ARG A 1 99 ? 11.240 13.422 -19.319 1.00 98.31 99 ARG A N 1
ATOM 745 C CA . ARG A 1 99 ? 11.559 14.310 -18.193 1.00 98.31 99 ARG A CA 1
ATOM 746 C C . ARG A 1 99 ? 12.087 13.544 -16.979 1.00 98.31 99 ARG A C 1
ATOM 748 O O . ARG A 1 99 ? 13.077 13.958 -16.372 1.00 98.31 99 ARG A O 1
ATOM 755 N N . ARG A 1 100 ? 11.432 12.444 -16.591 1.00 98.50 100 ARG A N 1
ATOM 756 C CA . ARG A 1 100 ? 11.820 11.655 -15.408 1.00 98.50 100 ARG A CA 1
ATOM 757 C C . ARG A 1 100 ? 13.132 10.911 -15.617 1.00 98.50 100 ARG A C 1
ATOM 759 O O . ARG A 1 100 ? 13.964 10.904 -14.712 1.00 98.50 100 ARG A O 1
ATOM 766 N N . LEU A 1 101 ? 13.337 10.320 -16.791 1.00 98.62 101 LEU A N 1
ATOM 767 C CA . LEU A 1 101 ? 14.576 9.623 -17.130 1.00 98.62 101 LEU A CA 1
ATOM 768 C C . LEU A 1 101 ? 15.755 10.603 -17.190 1.00 98.62 101 LEU A C 1
ATOM 770 O O . LEU A 1 101 ? 16.780 10.355 -16.558 1.00 98.62 101 LEU A O 1
ATOM 774 N N . ARG A 1 102 ? 15.593 11.760 -17.846 1.00 98.44 102 ARG A N 1
ATOM 775 C CA . ARG A 1 102 ? 16.602 12.836 -17.878 1.00 98.44 102 ARG A CA 1
ATOM 776 C C . ARG A 1 102 ? 16.969 13.309 -16.473 1.00 98.44 102 ARG A C 1
ATOM 778 O O . ARG A 1 102 ? 18.150 13.487 -16.181 1.00 98.44 102 ARG A O 1
ATOM 785 N N . HIS A 1 103 ? 15.979 13.461 -15.590 1.00 98.31 103 HIS A N 1
ATOM 786 C CA . HIS A 1 103 ? 16.226 13.812 -14.194 1.00 98.31 103 HIS A CA 1
ATOM 787 C C . HIS A 1 103 ? 17.089 12.757 -13.486 1.00 98.31 103 HIS A C 1
ATOM 789 O O . HIS A 1 103 ? 18.133 13.106 -12.942 1.00 98.31 103 HIS A O 1
ATOM 795 N N . LEU A 1 104 ? 16.722 11.470 -13.560 1.00 98.50 104 LEU A N 1
ATOM 796 C CA . LEU A 1 104 ? 17.508 10.390 -12.944 1.00 98.50 104 LEU A CA 1
ATOM 797 C C . LEU A 1 104 ? 18.926 10.276 -13.530 1.00 98.50 104 LEU A C 1
ATOM 799 O O . LEU A 1 104 ? 19.877 10.025 -12.790 1.00 98.50 104 LEU A O 1
ATOM 803 N N . ALA A 1 105 ? 19.096 10.495 -14.838 1.00 98.38 105 ALA A N 1
ATOM 804 C CA . ALA A 1 105 ? 20.418 10.538 -15.462 1.00 98.38 105 ALA A CA 1
ATOM 805 C C . ALA A 1 105 ? 21.274 11.700 -14.927 1.00 98.38 105 ALA A C 1
ATOM 807 O O . ALA A 1 105 ? 22.475 11.525 -14.720 1.00 98.38 105 ALA A O 1
ATOM 808 N N . GLY A 1 106 ? 20.662 12.863 -14.676 1.00 98.38 106 GLY A N 1
ATOM 809 C CA . GLY A 1 106 ? 21.318 14.014 -14.054 1.00 98.38 106 GLY A CA 1
ATOM 810 C C . GLY A 1 106 ? 21.772 13.740 -12.619 1.00 98.38 106 GLY A C 1
ATOM 811 O O . GLY A 1 106 ? 22.899 14.078 -12.271 1.00 98.38 106 GLY A O 1
ATOM 812 N N . LEU A 1 107 ? 20.947 13.060 -11.815 1.00 98.25 107 LEU A N 1
ATOM 813 C CA . LEU A 1 107 ? 21.312 12.652 -10.449 1.00 98.25 107 LEU A CA 1
ATOM 814 C C . LEU A 1 107 ? 22.534 11.718 -10.439 1.00 98.25 107 LEU A C 1
ATOM 816 O O . LEU A 1 107 ? 23.475 11.912 -9.667 1.00 98.25 107 LEU A O 1
ATOM 820 N N . LEU A 1 108 ? 22.561 10.744 -11.353 1.00 97.94 108 LEU A N 1
ATOM 821 C CA . LEU A 1 108 ? 23.701 9.839 -11.514 1.00 97.94 108 LEU A CA 1
ATOM 822 C C . LEU A 1 108 ? 24.979 10.569 -11.950 1.00 97.94 108 LEU A C 1
ATOM 824 O O . LEU A 1 108 ? 26.069 10.179 -11.532 1.00 97.94 108 LEU A O 1
ATOM 828 N N . GLU A 1 109 ? 24.864 11.625 -12.764 1.00 97.12 109 GLU A N 1
ATOM 829 C CA . GLU A 1 109 ? 26.000 12.474 -13.159 1.00 97.12 109 GLU A CA 1
ATOM 830 C C . GLU A 1 109 ? 26.614 13.192 -11.949 1.00 97.12 109 GLU A C 1
ATOM 832 O O . GLU A 1 109 ? 27.835 13.283 -11.833 1.00 97.12 109 GLU A O 1
ATOM 837 N N . THR A 1 110 ? 25.779 13.657 -11.016 1.00 97.06 110 THR A N 1
ATOM 838 C CA . THR A 1 110 ? 26.225 14.321 -9.782 1.00 97.06 110 THR A CA 1
ATOM 839 C C . THR A 1 110 ? 26.664 13.345 -8.686 1.00 97.06 110 THR A C 1
ATOM 841 O O . THR A 1 110 ? 27.044 13.777 -7.600 1.00 97.06 110 THR A O 1
ATOM 844 N N . GLY A 1 111 ? 26.641 12.035 -8.956 1.00 95.31 111 GLY A N 1
ATOM 845 C CA . GLY A 1 111 ? 27.060 10.985 -8.024 1.00 95.31 111 GLY A CA 1
ATOM 846 C C . GLY A 1 111 ? 25.971 10.502 -7.060 1.00 95.31 111 GLY A C 1
ATOM 847 O O . GLY A 1 111 ? 26.260 9.682 -6.187 1.00 95.31 111 GLY A O 1
ATOM 848 N N . GLU A 1 112 ? 24.725 10.956 -7.210 1.00 96.25 112 GLU A N 1
ATOM 849 C CA . GLU A 1 112 ? 23.589 10.444 -6.443 1.00 96.25 112 GLU A CA 1
ATOM 850 C C . GLU A 1 112 ? 23.192 9.069 -6.996 1.00 96.25 112 GLU A C 1
ATOM 852 O O . GLU A 1 112 ? 22.964 8.895 -8.192 1.00 96.25 112 GLU A O 1
ATOM 857 N N . SER A 1 113 ? 23.171 8.061 -6.123 1.00 92.06 113 SER A N 1
ATOM 858 C CA . SER A 1 113 ? 22.914 6.658 -6.493 1.00 92.06 113 SER A CA 1
ATOM 859 C C . SER A 1 113 ? 21.697 6.052 -5.795 1.00 92.06 113 SER A C 1
ATOM 861 O O . SER A 1 113 ? 21.345 4.902 -6.060 1.00 92.06 113 SER A O 1
ATOM 863 N N . GLU A 1 114 ? 21.036 6.841 -4.950 1.00 96.44 114 GLU A N 1
ATOM 864 C CA . GLU A 1 114 ? 19.801 6.511 -4.254 1.00 96.44 114 GLU A CA 1
ATOM 865 C C . GLU A 1 114 ? 18.889 7.730 -4.306 1.00 96.44 114 GLU A C 1
ATOM 867 O O . GLU A 1 114 ? 19.301 8.823 -3.933 1.00 96.44 114 GLU A O 1
ATOM 872 N N . HIS A 1 115 ? 17.668 7.542 -4.794 1.00 97.38 115 HIS A N 1
ATOM 873 C CA . HIS A 1 115 ? 16.698 8.614 -4.942 1.00 97.38 115 HIS A CA 1
ATOM 874 C C . HIS A 1 115 ? 15.282 8.056 -4.861 1.00 97.38 115 HIS A C 1
ATOM 876 O O . HIS A 1 115 ? 14.976 7.006 -5.429 1.00 97.38 115 HIS A O 1
ATOM 882 N N . THR A 1 116 ? 14.388 8.787 -4.209 1.00 97.81 116 THR A N 1
ATOM 883 C CA . THR A 1 116 ? 12.946 8.558 -4.280 1.00 97.81 116 THR A CA 1
ATOM 884 C C . THR A 1 116 ? 12.274 9.913 -4.400 1.00 97.81 116 THR A C 1
ATOM 886 O O . THR A 1 116 ? 12.338 10.726 -3.477 1.00 97.81 116 THR A O 1
ATOM 889 N N . ALA A 1 117 ? 11.645 10.165 -5.546 1.00 96.94 117 ALA A N 1
ATOM 890 C CA . ALA A 1 117 ? 10.935 11.414 -5.772 1.00 96.94 117 ALA A CA 1
ATOM 891 C C . ALA A 1 117 ? 9.764 11.548 -4.787 1.00 96.94 117 ALA A C 1
ATOM 893 O O . ALA A 1 117 ? 9.117 10.559 -4.439 1.00 96.94 117 ALA A O 1
ATOM 894 N N . ALA A 1 118 ? 9.449 12.778 -4.374 1.00 96.44 118 ALA A N 1
ATOM 895 C CA . ALA A 1 118 ? 8.378 13.049 -3.409 1.00 96.44 118 ALA A CA 1
ATOM 896 C C . ALA A 1 118 ? 6.985 12.594 -3.889 1.00 96.44 118 ALA A C 1
ATOM 898 O O . ALA A 1 118 ? 6.122 12.284 -3.073 1.00 96.44 118 ALA A O 1
ATOM 899 N N . ASP A 1 119 ? 6.768 12.526 -5.207 1.00 95.50 119 ASP A N 1
ATOM 900 C CA . ASP A 1 119 ? 5.542 11.993 -5.813 1.00 95.50 119 ASP A CA 1
ATOM 901 C C . ASP A 1 119 ? 5.509 10.453 -5.878 1.00 95.50 119 ASP A C 1
ATOM 903 O O . ASP A 1 119 ? 4.510 9.873 -6.302 1.00 95.50 119 ASP A O 1
ATOM 907 N N . GLY A 1 120 ? 6.597 9.784 -5.483 1.00 96.12 120 GLY A N 1
ATOM 908 C CA . GLY A 1 120 ? 6.746 8.332 -5.504 1.00 96.12 120 GLY A CA 1
ATOM 909 C C . GLY A 1 120 ? 6.852 7.724 -6.904 1.00 96.12 120 GLY A C 1
ATOM 910 O O . GLY A 1 120 ? 6.718 6.507 -7.039 1.00 96.12 120 GLY A O 1
ATOM 911 N N . ARG A 1 121 ? 7.074 8.524 -7.956 1.00 97.69 121 ARG A N 1
ATOM 912 C CA . ARG A 1 121 ? 7.042 8.061 -9.357 1.00 97.69 121 ARG A CA 1
ATOM 913 C C . ARG A 1 121 ? 8.415 7.943 -10.016 1.00 97.69 121 ARG A C 1
ATOM 915 O O . ARG A 1 121 ? 8.474 7.490 -11.153 1.00 97.69 121 ARG A O 1
ATOM 922 N N . SER A 1 122 ? 9.503 8.292 -9.333 1.00 98.25 122 SER A N 1
ATOM 923 C CA . SER A 1 122 ? 10.873 8.077 -9.819 1.00 98.25 122 SER A CA 1
ATOM 924 C C . SER A 1 122 ? 11.756 7.536 -8.701 1.00 98.25 122 SER A C 1
ATOM 926 O O . SER A 1 122 ? 11.768 8.091 -7.603 1.00 98.25 122 SER A O 1
ATOM 928 N N . HIS A 1 123 ? 12.502 6.473 -8.993 1.00 98.31 123 HIS A N 1
ATOM 929 C CA . HIS A 1 123 ? 13.332 5.761 -8.026 1.00 98.31 123 HIS A CA 1
ATOM 930 C C . HIS A 1 123 ? 14.688 5.414 -8.625 1.00 98.31 123 HIS A C 1
ATOM 932 O O . HIS A 1 123 ? 14.766 4.965 -9.770 1.00 98.31 123 HIS A O 1
ATOM 938 N N . LEU A 1 124 ? 15.734 5.563 -7.822 1.00 98.12 124 LEU A N 1
ATOM 939 C CA . LEU A 1 124 ? 17.094 5.113 -8.093 1.00 98.12 124 LEU A CA 1
ATOM 940 C C . LEU A 1 124 ? 17.597 4.372 -6.858 1.00 98.12 124 LEU A C 1
ATOM 942 O O . LEU A 1 124 ? 17.343 4.805 -5.735 1.00 98.12 124 LEU A O 1
ATOM 946 N N . GLY A 1 125 ? 18.314 3.271 -7.040 1.00 96.94 125 GLY A N 1
ATOM 947 C CA . GLY A 1 125 ? 18.911 2.590 -5.901 1.00 96.94 125 GLY A CA 1
ATOM 948 C C . GLY A 1 125 ? 19.817 1.434 -6.274 1.00 96.94 125 GLY A C 1
ATOM 949 O O . GLY A 1 125 ? 19.919 1.024 -7.434 1.00 96.94 125 GLY A O 1
ATOM 950 N N . LYS A 1 126 ? 20.459 0.875 -5.247 1.00 96.25 126 LYS A N 1
ATOM 951 C CA . LYS A 1 126 ? 21.289 -0.321 -5.353 1.00 96.25 126 LYS A CA 1
ATOM 952 C C . LYS A 1 126 ? 20.660 -1.482 -4.588 1.00 96.25 126 LYS A C 1
ATOM 954 O O . LYS A 1 126 ? 20.580 -1.472 -3.364 1.00 96.25 126 LYS A O 1
ATOM 959 N N . ALA A 1 127 ? 20.266 -2.527 -5.303 1.00 93.94 127 ALA A N 1
ATOM 960 C CA . ALA A 1 127 ? 19.841 -3.782 -4.707 1.00 93.94 127 ALA A CA 1
ATOM 961 C C . ALA A 1 127 ? 21.051 -4.528 -4.121 1.00 93.94 127 ALA A C 1
ATOM 963 O O . ALA A 1 127 ? 21.963 -4.931 -4.843 1.00 93.94 127 ALA A O 1
ATOM 964 N N . THR A 1 128 ? 21.043 -4.735 -2.805 1.00 91.31 128 THR A N 1
ATOM 965 C CA . THR A 1 128 ? 22.060 -5.506 -2.064 1.00 91.31 128 THR A CA 1
ATOM 966 C C . THR A 1 128 ? 21.611 -6.934 -1.744 1.00 91.31 128 THR A C 1
ATOM 968 O O . THR A 1 128 ? 22.410 -7.756 -1.303 1.00 91.31 128 THR A O 1
ATOM 971 N N . GLY A 1 129 ? 20.340 -7.253 -1.991 1.00 88.44 129 GLY A N 1
ATOM 972 C CA . GLY A 1 129 ? 19.741 -8.560 -1.751 1.00 88.44 129 GLY A CA 1
ATOM 973 C C . GLY A 1 129 ? 18.239 -8.542 -2.027 1.00 88.44 129 GLY A C 1
ATOM 974 O O . GLY A 1 129 ? 17.686 -7.539 -2.484 1.00 88.44 129 GLY A O 1
ATOM 975 N N . ARG A 1 130 ? 17.561 -9.660 -1.752 1.00 86.38 130 ARG A N 1
ATOM 976 C CA . ARG A 1 130 ? 16.093 -9.712 -1.807 1.00 86.38 130 ARG A CA 1
ATOM 977 C C . ARG A 1 130 ? 15.533 -9.012 -0.569 1.00 86.38 130 ARG A C 1
ATOM 979 O O . ARG A 1 130 ? 15.855 -9.399 0.552 1.00 86.38 130 ARG A O 1
ATOM 986 N N . GLY A 1 131 ? 14.703 -7.993 -0.776 1.00 88.12 131 GLY A N 1
ATOM 987 C CA . GLY A 1 131 ? 13.964 -7.358 0.313 1.00 88.12 131 GLY A CA 1
ATOM 988 C C . GLY A 1 131 ? 12.989 -8.344 0.958 1.00 88.12 131 GLY A C 1
ATOM 989 O O . GLY A 1 131 ? 12.417 -9.191 0.272 1.00 88.12 131 GLY A O 1
ATOM 990 N N . ARG A 1 132 ? 12.797 -8.234 2.276 1.00 93.12 132 ARG A N 1
ATOM 991 C CA . ARG A 1 132 ? 11.719 -8.936 2.986 1.00 93.12 132 ARG A CA 1
ATOM 992 C C . ARG A 1 132 ? 10.508 -8.016 3.044 1.00 93.12 132 ARG A C 1
ATOM 994 O O . ARG A 1 132 ? 10.624 -6.896 3.532 1.00 93.12 132 ARG A O 1
ATOM 1001 N N . ILE A 1 133 ? 9.373 -8.488 2.544 1.00 95.62 133 ILE A N 1
ATOM 1002 C CA . ILE A 1 133 ? 8.111 -7.743 2.536 1.00 95.62 133 ILE A CA 1
ATOM 1003 C C . ILE A 1 133 ? 7.255 -8.240 3.703 1.00 95.62 133 ILE A C 1
ATOM 1005 O O . ILE A 1 133 ? 7.166 -9.445 3.935 1.00 95.62 133 ILE A O 1
ATOM 1009 N N . GLY A 1 134 ? 6.636 -7.319 4.440 1.00 97.25 134 GLY A N 1
ATOM 1010 C CA . GLY A 1 134 ? 5.615 -7.626 5.439 1.00 97.25 134 GLY A CA 1
ATOM 1011 C C . GLY A 1 134 ? 4.287 -6.992 5.041 1.00 97.25 134 GLY A C 1
ATOM 1012 O O . GLY A 1 134 ? 4.266 -5.826 4.647 1.00 97.25 134 GLY A O 1
ATOM 1013 N N . PHE A 1 135 ? 3.189 -7.739 5.131 1.00 97.69 135 PHE A N 1
ATOM 1014 C CA . PHE A 1 135 ? 1.852 -7.185 4.927 1.00 97.69 135 PHE A CA 1
ATOM 1015 C C . PHE A 1 135 ? 1.273 -6.678 6.244 1.00 97.69 135 PHE A C 1
ATOM 1017 O O . PHE A 1 135 ? 1.272 -7.382 7.251 1.00 97.69 135 PHE A O 1
ATOM 1024 N N . LEU A 1 136 ? 0.768 -5.447 6.226 1.00 97.19 136 LEU A N 1
ATOM 1025 C CA . LEU A 1 136 ? 0.072 -4.839 7.350 1.00 97.19 136 LEU A CA 1
ATOM 1026 C C . LEU A 1 136 ? -1.399 -4.665 6.980 1.00 97.19 136 LEU A C 1
ATOM 1028 O O . LEU A 1 136 ? -1.727 -3.925 6.051 1.00 97.19 136 LEU A O 1
ATOM 1032 N N . PHE A 1 137 ? -2.280 -5.342 7.709 1.00 97.31 137 PHE A N 1
ATOM 1033 C CA . PHE A 1 137 ? -3.718 -5.273 7.488 1.00 97.31 137 PHE A CA 1
ATOM 1034 C C . PHE A 1 137 ? -4.372 -4.281 8.453 1.00 97.31 137 PHE A C 1
ATOM 1036 O O . PHE A 1 137 ? -4.172 -4.384 9.667 1.00 97.31 137 PHE A O 1
ATOM 1043 N N . PRO A 1 138 ? -5.162 -3.324 7.941 1.00 94.06 138 PRO A N 1
ATOM 1044 C CA . PRO A 1 138 ? -5.721 -2.260 8.759 1.00 94.06 138 PRO A CA 1
ATOM 1045 C C . PRO A 1 138 ? -6.882 -2.708 9.658 1.00 94.06 138 PRO A C 1
ATOM 1047 O O . PRO A 1 138 ? -7.588 -3.675 9.367 1.00 94.06 138 PRO A O 1
ATOM 1050 N N . GLY A 1 139 ? -7.117 -1.928 10.716 1.00 91.50 139 GLY A N 1
ATOM 1051 C CA . GLY A 1 139 ? -8.290 -2.027 11.585 1.00 91.50 139 GLY A CA 1
ATOM 1052 C C . GLY A 1 139 ? -9.508 -1.246 11.071 1.00 91.50 139 GLY A C 1
ATOM 1053 O O . GLY A 1 139 ? -9.540 -0.769 9.939 1.00 91.50 139 GLY A O 1
ATOM 1054 N N . GLN A 1 140 ? -10.519 -1.080 11.933 1.00 85.38 140 GLN A N 1
ATOM 1055 C CA . GLN A 1 140 ? -11.858 -0.569 11.586 1.00 85.38 140 GLN A CA 1
ATOM 1056 C C . GLN A 1 140 ? -11.902 0.881 11.046 1.00 85.38 140 GLN A C 1
ATOM 1058 O O . GLN A 1 140 ? -12.862 1.254 10.378 1.00 85.38 140 GLN A O 1
ATOM 1063 N N . GLY A 1 141 ? -10.874 1.700 11.287 1.00 83.50 141 GLY A N 1
ATOM 1064 C CA . GLY A 1 141 ? -10.840 3.109 10.864 1.00 83.50 141 GLY A CA 1
ATOM 1065 C C . GLY A 1 141 ? -10.484 3.353 9.391 1.00 83.50 141 GLY A C 1
ATOM 1066 O O . GLY A 1 141 ? -10.375 4.504 8.972 1.00 83.50 141 GLY A O 1
ATOM 1067 N N . SER A 1 142 ? -10.243 2.308 8.595 1.00 87.00 142 SER A N 1
ATOM 1068 C CA . SER A 1 142 ? -9.646 2.467 7.265 1.00 87.00 142 SER A CA 1
ATOM 1069 C C . SER A 1 142 ? -10.648 2.556 6.119 1.00 87.00 142 SER A C 1
ATOM 1071 O O . SER A 1 142 ? -11.516 1.703 5.936 1.00 87.00 142 SER A O 1
ATOM 1073 N N . GLY A 1 143 ? -10.460 3.563 5.264 1.00 82.38 143 GLY A N 1
ATOM 1074 C CA . GLY A 1 143 ? -11.273 3.798 4.071 1.00 82.38 143 GLY A CA 1
ATOM 1075 C C . GLY A 1 143 ? -12.707 4.230 4.388 1.00 82.38 143 GLY A C 1
ATOM 1076 O O . GLY A 1 143 ? -13.153 4.167 5.527 1.00 82.38 143 GLY A O 1
ATOM 1077 N N . GLN A 1 144 ? -13.423 4.683 3.362 1.00 83.50 144 GLN A N 1
ATOM 1078 C CA . GLN A 1 144 ? -14.780 5.237 3.493 1.00 83.50 144 GLN A CA 1
ATOM 1079 C C . GLN A 1 144 ? -15.733 4.755 2.383 1.00 83.50 144 GLN A C 1
ATOM 1081 O O . GLN A 1 144 ? -16.927 5.016 2.427 1.00 83.50 144 GLN A O 1
ATOM 1086 N N . GLY A 1 145 ? -15.218 4.052 1.366 1.00 85.69 145 GLY A N 1
ATOM 1087 C CA . GLY A 1 145 ? -15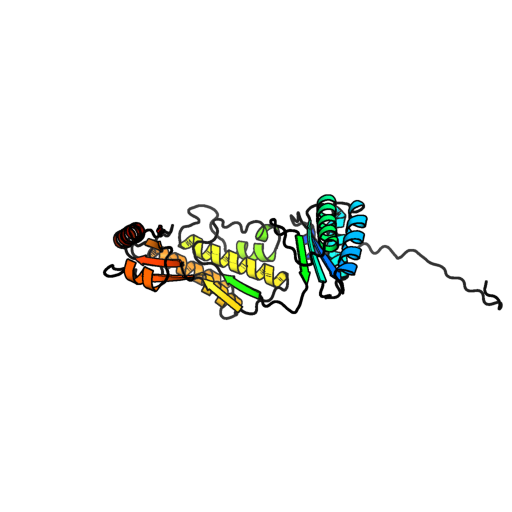.987 3.656 0.184 1.00 85.69 145 GLY A CA 1
ATOM 1088 C C . GLY A 1 145 ? -16.058 2.145 -0.008 1.00 85.69 145 GLY A C 1
ATOM 1089 O O . GLY A 1 145 ? -15.104 1.425 0.285 1.00 85.69 145 GLY A O 1
ATOM 1090 N N . THR A 1 146 ? -17.176 1.673 -0.557 1.00 88.62 146 THR A N 1
ATOM 1091 C CA . THR A 1 146 ? -17.431 0.260 -0.895 1.00 88.62 146 THR A CA 1
ATOM 1092 C C . THR A 1 146 ? -17.130 -0.071 -2.360 1.00 88.62 146 THR A C 1
ATOM 1094 O O . THR A 1 146 ? -17.175 -1.227 -2.768 1.00 88.62 146 THR A O 1
ATOM 1097 N N . GLY A 1 147 ? -16.768 0.932 -3.167 1.00 89.75 147 GLY A N 1
ATOM 1098 C CA . GLY A 1 147 ? -16.584 0.790 -4.613 1.00 89.75 147 GLY A CA 1
ATOM 1099 C C . GLY A 1 147 ? -15.240 0.216 -5.073 1.00 89.75 147 GLY A C 1
ATOM 1100 O O . GLY A 1 147 ? -15.040 0.088 -6.274 1.00 89.75 147 GLY A O 1
ATOM 1101 N N . GLY A 1 148 ? -14.289 -0.073 -4.179 1.00 90.12 148 GLY A N 1
ATOM 1102 C CA . GLY A 1 148 ? -12.978 -0.653 -4.529 1.00 90.12 148 GLY A CA 1
ATOM 1103 C C . GLY A 1 148 ? -12.020 0.235 -5.342 1.00 90.12 148 GLY A C 1
ATOM 1104 O O . GLY A 1 148 ? -10.874 -0.148 -5.579 1.00 90.12 148 GLY A O 1
ATOM 1105 N N . GLY A 1 149 ? -12.452 1.435 -5.740 1.00 90.69 149 GLY A N 1
ATOM 1106 C CA . GLY A 1 149 ? -11.600 2.485 -6.298 1.00 90.69 149 GLY A CA 1
ATOM 1107 C C . GLY A 1 149 ? -10.830 2.071 -7.556 1.00 90.69 149 GLY A C 1
ATOM 1108 O O . GLY A 1 149 ? -11.346 1.366 -8.423 1.00 90.69 149 GLY A O 1
ATOM 1109 N N . ALA A 1 150 ? -9.589 2.550 -7.665 1.00 89.00 150 ALA A N 1
ATOM 1110 C CA . ALA A 1 150 ? -8.723 2.265 -8.806 1.00 89.00 150 ALA A CA 1
ATOM 1111 C C . ALA A 1 150 ? -8.394 0.769 -8.935 1.00 89.00 150 ALA A C 1
ATOM 1113 O O . ALA A 1 150 ? -8.361 0.260 -10.052 1.00 89.00 150 ALA A O 1
ATOM 1114 N N . LEU A 1 151 ? -8.239 0.046 -7.817 1.00 89.81 151 LEU A N 1
ATOM 1115 C CA . LEU A 1 151 ? -7.939 -1.388 -7.846 1.00 89.81 151 LEU A CA 1
ATOM 1116 C C . LEU A 1 151 ? -9.056 -2.186 -8.520 1.00 89.81 151 LEU A C 1
ATOM 1118 O O . LEU A 1 151 ? -8.773 -2.951 -9.436 1.00 89.81 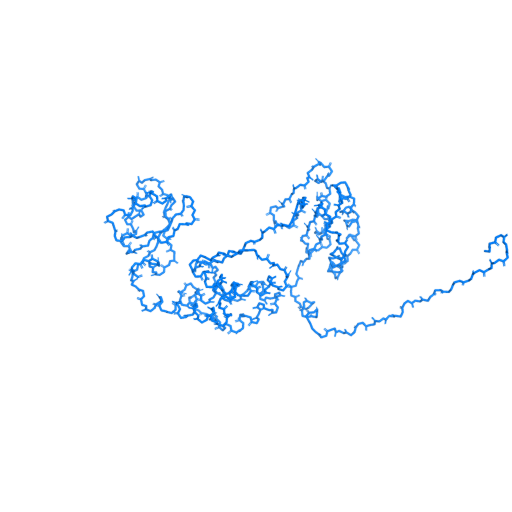151 LEU A O 1
ATOM 1122 N N . ARG A 1 152 ? -10.321 -1.952 -8.145 1.00 90.75 152 ARG A N 1
ATOM 1123 C CA . ARG A 1 152 ? -11.470 -2.618 -8.785 1.00 90.75 152 ARG A CA 1
ATOM 1124 C C . ARG A 1 152 ? -11.589 -2.286 -10.274 1.00 90.75 152 ARG A C 1
ATOM 1126 O O . ARG A 1 152 ? -11.960 -3.151 -11.055 1.00 90.75 152 ARG A O 1
ATOM 1133 N N . ARG A 1 153 ? -11.273 -1.050 -10.680 1.00 88.50 153 ARG A N 1
ATOM 1134 C CA . ARG A 1 153 ? -11.298 -0.651 -12.101 1.00 88.50 153 ARG A CA 1
ATOM 1135 C C . ARG A 1 153 ? -10.154 -1.259 -12.914 1.00 88.50 153 ARG A C 1
ATOM 1137 O O . ARG A 1 153 ? -10.311 -1.459 -14.115 1.00 88.50 153 ARG A O 1
ATOM 1144 N N . ARG A 1 154 ? -9.006 -1.510 -12.280 1.00 87.75 154 ARG A N 1
ATOM 1145 C CA . ARG A 1 154 ? -7.783 -1.963 -12.952 1.00 87.75 154 ARG A CA 1
ATOM 1146 C C . ARG A 1 154 ? -7.634 -3.482 -12.981 1.00 87.75 154 ARG A C 1
ATOM 1148 O O . ARG A 1 154 ? -7.111 -3.999 -13.968 1.00 87.75 154 ARG A O 1
ATOM 1155 N N . PHE A 1 155 ? -8.050 -4.177 -11.925 1.00 89.00 155 PHE A N 1
ATOM 1156 C CA . PHE A 1 155 ? -7.784 -5.601 -11.719 1.00 89.00 155 PHE A CA 1
ATOM 1157 C C . PHE A 1 155 ? -9.091 -6.404 -11.638 1.00 89.00 155 PHE A C 1
ATOM 1159 O O . PHE A 1 155 ? -9.852 -6.223 -10.681 1.00 89.00 155 PHE A O 1
ATOM 1166 N N . PRO A 1 156 ? -9.353 -7.312 -12.600 1.00 89.88 156 PRO A N 1
ATOM 1167 C CA . PRO A 1 156 ? -10.530 -8.181 -12.575 1.00 89.88 156 PRO A CA 1
ATOM 1168 C C . PRO A 1 156 ? -10.652 -8.995 -11.282 1.00 89.88 156 PRO A C 1
ATOM 1170 O O . PRO A 1 156 ? -11.741 -9.128 -10.737 1.00 89.88 156 PRO A O 1
ATOM 1173 N N . GLU A 1 157 ? -9.530 -9.459 -10.732 1.00 91.19 157 GLU A N 1
ATOM 1174 C CA . GLU A 1 157 ? -9.496 -10.265 -9.512 1.00 91.19 157 GLU A CA 1
ATOM 1175 C C . GLU A 1 157 ? -9.964 -9.467 -8.285 1.00 91.19 157 GLU A C 1
ATOM 1177 O O . GLU A 1 157 ? -10.588 -10.016 -7.379 1.00 91.19 157 GLU A O 1
ATOM 1182 N N . ALA A 1 158 ? -9.709 -8.153 -8.261 1.00 94.19 158 ALA A N 1
ATOM 1183 C CA . ALA A 1 158 ? -10.265 -7.270 -7.241 1.00 94.19 158 ALA A CA 1
ATOM 1184 C C . ALA A 1 158 ? -11.773 -7.079 -7.448 1.00 94.19 158 ALA A C 1
ATOM 1186 O O . ALA A 1 158 ? -12.534 -7.120 -6.480 1.00 94.19 158 ALA A O 1
ATOM 1187 N N . ALA A 1 159 ? -12.218 -6.890 -8.695 1.00 92.56 159 ALA A N 1
ATOM 1188 C CA . ALA A 1 159 ? -13.637 -6.740 -9.011 1.00 92.56 159 ALA A CA 1
ATOM 1189 C C . ALA A 1 159 ? -14.463 -7.953 -8.574 1.00 92.56 159 ALA A C 1
ATOM 1191 O O . ALA A 1 159 ? -15.463 -7.772 -7.885 1.00 92.56 159 ALA A O 1
ATOM 1192 N N . GLU A 1 160 ? -13.985 -9.168 -8.839 1.00 93.62 160 GLU A N 1
ATOM 1193 C CA . GLU A 1 160 ? -14.641 -10.411 -8.419 1.00 93.62 160 GLU A CA 1
ATOM 1194 C C . GLU A 1 160 ? -14.819 -10.527 -6.898 1.00 93.62 160 GLU A C 1
ATOM 1196 O O . GLU A 1 160 ? -15.795 -11.114 -6.425 1.00 93.62 160 GLU A O 1
ATOM 1201 N N . VAL A 1 161 ? -13.878 -10.001 -6.106 1.00 96.25 161 VAL A N 1
ATOM 1202 C CA . VAL A 1 161 ? -13.995 -9.978 -4.639 1.00 96.25 161 VAL A CA 1
ATOM 1203 C C . VAL A 1 161 ? -15.082 -8.997 -4.202 1.00 96.25 161 VAL A C 1
ATOM 1205 O O . VAL A 1 161 ? -15.938 -9.356 -3.396 1.00 96.25 161 VAL A O 1
ATOM 1208 N N . PHE A 1 162 ? -15.093 -7.784 -4.762 1.00 95.00 162 PHE A N 1
ATOM 1209 C CA . PHE A 1 162 ? -16.116 -6.781 -4.450 1.00 95.00 162 PHE A CA 1
ATOM 1210 C C . PHE A 1 162 ? -17.521 -7.208 -4.892 1.00 95.00 162 PHE A C 1
ATOM 1212 O O . PHE A 1 162 ? -18.478 -6.989 -4.150 1.00 95.00 162 PHE A O 1
ATOM 1219 N N . ASP A 1 163 ? -17.645 -7.836 -6.062 1.00 93.62 163 ASP A N 1
ATOM 1220 C CA . ASP A 1 163 ? -18.921 -8.325 -6.587 1.00 93.62 163 ASP A CA 1
ATOM 1221 C C . ASP A 1 163 ? -19.499 -9.426 -5.689 1.00 93.62 163 ASP A C 1
ATOM 1223 O O . ASP A 1 163 ? -20.677 -9.386 -5.336 1.00 93.62 163 ASP A O 1
ATOM 1227 N N . ARG A 1 164 ? -18.660 -10.375 -5.248 1.00 93.12 164 ARG A N 1
ATOM 1228 C CA . ARG A 1 164 ? -19.077 -11.452 -4.335 1.00 93.12 164 ARG A CA 1
ATOM 1229 C C . ARG A 1 164 ? -19.396 -10.962 -2.927 1.00 93.12 164 ARG A C 1
ATOM 1231 O O . ARG A 1 164 ? -20.267 -11.538 -2.282 1.00 93.12 164 ARG A O 1
ATOM 1238 N N . ALA A 1 165 ? -18.705 -9.931 -2.445 1.00 92.69 165 ALA A N 1
ATOM 1239 C CA . ALA A 1 165 ? -18.936 -9.387 -1.110 1.00 92.69 165 ALA A CA 1
ATOM 1240 C C . ALA A 1 165 ? -20.308 -8.706 -0.970 1.00 92.69 165 ALA A C 1
ATOM 1242 O O . ALA A 1 165 ? -20.836 -8.648 0.138 1.00 92.69 165 ALA A O 1
ATOM 1243 N N . GLY A 1 166 ? -20.887 -8.195 -2.068 1.00 89.25 166 GLY A N 1
ATOM 1244 C CA . GLY A 1 166 ? -22.236 -7.617 -2.064 1.00 89.25 166 GLY A CA 1
ATOM 1245 C C . GLY A 1 166 ? -22.397 -6.452 -1.081 1.00 89.25 166 GLY A C 1
ATOM 1246 O O . GLY A 1 166 ? -23.406 -6.365 -0.383 1.00 89.25 166 GLY A O 1
ATOM 1247 N N . LEU A 1 167 ? -21.379 -5.591 -0.977 1.00 92.12 167 LEU A N 1
ATOM 1248 C CA . LEU A 1 167 ? -21.356 -4.500 -0.002 1.00 92.12 167 LEU A CA 1
ATOM 1249 C C . LEU A 1 167 ? -22.463 -3.459 -0.268 1.00 92.12 167 LEU A C 1
ATOM 1251 O O . LEU A 1 167 ? -22.772 -3.184 -1.431 1.00 92.12 167 LEU A O 1
ATOM 1255 N N . PRO A 1 168 ? -23.001 -2.808 0.781 1.00 90.50 168 PRO A N 1
ATOM 1256 C CA . PRO A 1 168 ? -23.952 -1.712 0.623 1.00 90.50 168 PRO A CA 1
ATOM 1257 C C . PRO A 1 168 ? -23.400 -0.572 -0.248 1.00 90.50 168 PRO A C 1
ATOM 1259 O O . PRO A 1 168 ? -22.230 -0.194 -0.152 1.00 90.50 168 PRO A O 1
ATOM 1262 N N . THR A 1 169 ? -24.256 0.013 -1.086 1.00 87.88 169 THR A N 1
ATOM 1263 C CA . THR A 1 169 ? -23.911 1.157 -1.954 1.00 87.88 169 THR A CA 1
ATOM 1264 C C . THR A 1 169 ? -24.427 2.497 -1.425 1.00 87.88 169 THR A C 1
ATOM 1266 O O . THR A 1 169 ? -24.147 3.537 -2.015 1.00 87.88 169 THR A O 1
ATOM 1269 N N . SER A 1 170 ? -25.195 2.485 -0.335 1.00 86.81 170 SER A N 1
ATOM 1270 C CA . SER A 1 170 ? -25.802 3.658 0.300 1.00 86.81 170 SER A CA 1
ATOM 1271 C C . SER A 1 170 ? -25.950 3.437 1.805 1.00 86.81 170 SER A C 1
ATOM 1273 O O . SER A 1 170 ? -25.988 2.292 2.250 1.00 86.81 170 SER A O 1
ATOM 1275 N N . GLY A 1 171 ? -26.091 4.520 2.570 1.00 87.00 171 GLY A N 1
ATOM 1276 C CA . GLY A 1 171 ? -26.185 4.488 4.033 1.00 87.00 171 GLY A CA 1
ATOM 1277 C C . GLY A 1 171 ? -24.898 4.962 4.706 1.00 87.00 171 GLY A C 1
ATOM 1278 O O . GLY A 1 171 ? -24.051 5.587 4.066 1.00 87.00 171 GLY A O 1
ATOM 1279 N N . ASP A 1 172 ? -24.764 4.670 5.996 1.00 85.75 172 ASP A N 1
ATOM 1280 C CA . ASP A 1 172 ? -23.576 5.019 6.769 1.00 85.75 172 ASP A CA 1
ATOM 1281 C C . ASP A 1 172 ? -22.447 3.998 6.526 1.00 85.75 172 ASP A C 1
ATOM 1283 O O . ASP A 1 172 ? -22.502 2.858 6.979 1.00 85.75 172 ASP A O 1
ATOM 1287 N N . MET A 1 173 ? -21.415 4.407 5.781 1.00 87.81 173 MET A N 1
ATOM 1288 C CA . MET A 1 173 ? -20.274 3.548 5.431 1.00 87.81 173 MET A CA 1
ATOM 1289 C C . MET A 1 173 ? -19.238 3.406 6.557 1.00 87.81 173 MET A C 1
ATOM 1291 O O . MET A 1 173 ? -18.300 2.605 6.422 1.00 87.81 173 MET A O 1
ATOM 1295 N N . VAL A 1 174 ? -19.386 4.180 7.639 1.00 85.06 174 VAL A N 1
ATOM 1296 C CA . VAL A 1 174 ? -18.549 4.081 8.843 1.00 85.06 174 VAL A CA 1
ATOM 1297 C C . VAL A 1 174 ? -19.216 3.308 9.973 1.00 85.06 174 VAL A C 1
ATOM 1299 O O . VAL A 1 174 ? -18.522 2.929 10.918 1.00 85.06 174 VAL A O 1
ATOM 1302 N N . ALA A 1 175 ? -20.512 3.007 9.855 1.00 88.50 175 ALA A N 1
ATOM 1303 C CA . ALA A 1 175 ? -21.205 2.111 10.771 1.00 88.50 175 ALA A CA 1
ATOM 1304 C C . ALA A 1 175 ? -20.456 0.772 10.882 1.00 88.50 175 ALA A C 1
ATOM 1306 O O . ALA A 1 175 ? -19.970 0.230 9.889 1.00 88.50 175 ALA A O 1
ATOM 1307 N N . THR A 1 176 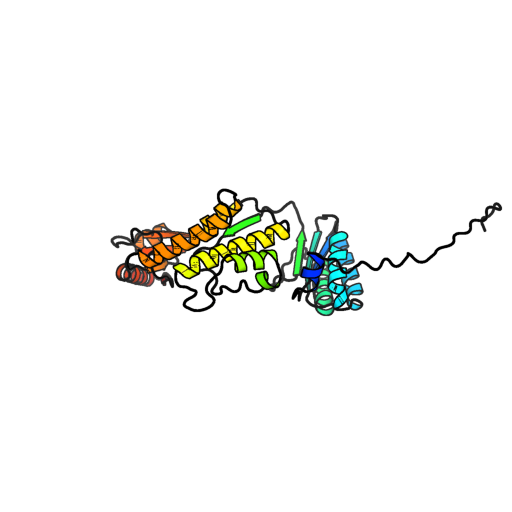? -20.308 0.256 12.104 1.00 89.94 176 THR A N 1
ATOM 1308 C CA . THR A 1 176 ? -19.405 -0.872 12.412 1.00 89.94 176 THR A CA 1
ATOM 1309 C C . THR A 1 176 ? -19.740 -2.138 11.609 1.00 89.94 176 THR A C 1
ATOM 1311 O O . THR A 1 176 ? -18.842 -2.821 11.111 1.00 89.94 176 THR A O 1
ATOM 1314 N N . ASP A 1 177 ? -21.026 -2.419 11.426 1.00 92.12 177 ASP A N 1
ATOM 1315 C CA . ASP A 1 177 ? -21.565 -3.541 10.655 1.00 92.12 177 ASP A CA 1
ATOM 1316 C C . ASP A 1 177 ? -21.309 -3.436 9.143 1.00 92.12 177 ASP A C 1
ATOM 1318 O O . ASP A 1 177 ? -21.214 -4.462 8.467 1.00 92.12 177 ASP A O 1
ATOM 1322 N N . VAL A 1 178 ? -21.120 -2.222 8.617 1.00 92.88 178 VAL A N 1
ATOM 1323 C CA . VAL A 1 178 ? -20.731 -1.965 7.221 1.00 92.88 178 VAL A CA 1
ATOM 1324 C C . VAL A 1 178 ? -19.210 -1.880 7.073 1.00 92.88 178 VAL A C 1
ATOM 1326 O O . VAL A 1 178 ? -18.630 -2.447 6.141 1.00 92.88 178 VAL A O 1
ATOM 1329 N N . ALA A 1 179 ? -18.535 -1.196 7.997 1.00 92.75 179 ALA A N 1
ATOM 1330 C CA . ALA A 1 179 ? -17.107 -0.916 7.940 1.00 92.75 179 ALA A CA 1
ATOM 1331 C C . ALA A 1 179 ? -16.265 -2.195 8.003 1.00 92.75 179 ALA A C 1
ATOM 1333 O O . ALA A 1 179 ? -15.340 -2.350 7.204 1.00 92.75 179 ALA A O 1
ATOM 1334 N N . GLN A 1 180 ? -16.590 -3.134 8.900 1.00 94.75 180 GLN A N 1
ATOM 1335 C CA . GLN A 1 180 ? -15.807 -4.363 9.047 1.00 94.75 180 GLN A CA 1
ATOM 1336 C C . GLN A 1 180 ? -15.782 -5.237 7.780 1.00 94.75 180 GLN A C 1
ATOM 1338 O O . GLN A 1 180 ? -14.685 -5.495 7.269 1.00 94.75 180 GLN A O 1
ATOM 1343 N N . PRO A 1 181 ? -16.929 -5.656 7.203 1.00 95.50 181 PRO A N 1
ATOM 1344 C CA . PRO A 1 181 ? -16.916 -6.420 5.958 1.00 95.50 181 PRO A CA 1
ATOM 1345 C C . PRO A 1 181 ? -16.324 -5.619 4.790 1.00 95.50 181 PRO A C 1
ATOM 1347 O O . PRO A 1 181 ? -15.621 -6.195 3.959 1.00 95.50 181 PRO A O 1
ATOM 1350 N N . ARG A 1 182 ? -16.511 -4.291 4.737 1.00 95.25 182 ARG A N 1
ATOM 1351 C CA . ARG A 1 182 ? -15.890 -3.426 3.717 1.00 95.25 182 ARG A CA 1
ATOM 1352 C C . ARG A 1 182 ? -14.360 -3.474 3.766 1.00 95.25 182 ARG A C 1
ATOM 1354 O O . ARG A 1 182 ? -13.717 -3.594 2.724 1.00 95.25 182 ARG A O 1
ATOM 1361 N N . ILE A 1 183 ? -13.772 -3.386 4.956 1.00 95.75 183 ILE A N 1
ATOM 1362 C CA . ILE A 1 183 ? -12.314 -3.393 5.152 1.00 95.75 183 ILE A CA 1
ATOM 1363 C C . ILE A 1 183 ? -11.724 -4.779 4.877 1.00 95.75 183 ILE A C 1
ATOM 1365 O O . ILE A 1 183 ? -10.690 -4.882 4.210 1.00 95.75 183 ILE A O 1
ATOM 1369 N N . ALA A 1 184 ? -12.401 -5.843 5.317 1.00 97.50 184 ALA A N 1
ATOM 1370 C CA . ALA A 1 184 ? -12.012 -7.215 4.999 1.00 97.50 184 ALA A CA 1
ATOM 1371 C C . ALA A 1 184 ? -12.061 -7.477 3.482 1.00 97.50 184 ALA A C 1
ATOM 1373 O O . ALA A 1 184 ? -11.113 -8.022 2.921 1.00 97.50 184 ALA A O 1
ATOM 1374 N N . THR A 1 185 ? -13.102 -6.990 2.795 1.00 97.25 185 THR A N 1
ATOM 1375 C CA . THR A 1 185 ? -13.224 -7.057 1.326 1.00 97.25 185 THR A CA 1
ATOM 1376 C C . THR A 1 185 ? -12.080 -6.324 0.632 1.00 97.25 185 THR A C 1
ATOM 1378 O O . THR A 1 185 ? -11.472 -6.864 -0.288 1.00 97.25 185 THR A O 1
ATOM 1381 N N . GLY A 1 186 ? -11.739 -5.113 1.088 1.00 96.56 186 GLY A N 1
ATOM 1382 C CA . GLY A 1 186 ? -10.603 -4.359 0.555 1.00 96.56 186 GLY A CA 1
ATOM 1383 C C . GLY A 1 186 ? -9.270 -5.089 0.742 1.00 96.56 186 GLY A C 1
ATOM 1384 O O . GLY A 1 186 ? -8.458 -5.126 -0.180 1.00 96.56 186 GLY A O 1
ATOM 1385 N N . SER A 1 187 ? -9.076 -5.720 1.904 1.00 97.31 187 SER A N 1
ATOM 1386 C CA . SER A 1 187 ? -7.884 -6.521 2.205 1.00 97.31 187 SER A CA 1
ATOM 1387 C C . SER A 1 187 ? -7.794 -7.767 1.318 1.00 97.31 187 SER A C 1
ATOM 1389 O O . SER A 1 187 ? -6.746 -8.016 0.729 1.00 97.31 187 SER A O 1
ATOM 1391 N N . ALA A 1 188 ? -8.895 -8.509 1.159 1.00 97.56 188 ALA A N 1
ATOM 1392 C CA . ALA A 1 188 ? -8.971 -9.668 0.269 1.00 97.56 188 ALA A CA 1
ATOM 1393 C C . ALA A 1 188 ? -8.721 -9.277 -1.199 1.00 97.56 188 ALA A C 1
ATOM 1395 O O . ALA A 1 188 ? -7.916 -9.905 -1.882 1.00 97.56 188 ALA A O 1
ATOM 1396 N N . ALA A 1 189 ? -9.335 -8.191 -1.677 1.00 97.00 189 ALA A N 1
ATOM 1397 C CA . ALA A 1 189 ? -9.109 -7.678 -3.026 1.00 97.00 189 ALA A CA 1
ATOM 1398 C C . ALA A 1 189 ? -7.645 -7.257 -3.236 1.00 97.00 189 ALA A C 1
ATOM 1400 O O . ALA A 1 189 ? -7.050 -7.587 -4.260 1.00 97.00 189 ALA A O 1
ATOM 1401 N N . GLY A 1 190 ? -7.042 -6.575 -2.256 1.00 96.44 190 GLY A N 1
ATOM 1402 C CA . GLY A 1 190 ? -5.622 -6.224 -2.272 1.00 96.44 190 GLY A CA 1
ATOM 1403 C C . GLY A 1 190 ? -4.721 -7.456 -2.350 1.00 96.44 190 GLY A C 1
ATOM 1404 O O . GLY A 1 190 ? -3.817 -7.493 -3.180 1.00 96.44 190 GLY A O 1
ATOM 1405 N N . LEU A 1 191 ? -5.013 -8.496 -1.565 1.00 97.06 191 LEU A N 1
ATOM 1406 C CA . LEU A 1 191 ? -4.296 -9.772 -1.616 1.00 97.06 191 LEU A CA 1
ATOM 1407 C C . LEU A 1 191 ? -4.371 -10.431 -2.994 1.00 97.06 191 LEU A C 1
ATOM 1409 O O . LEU A 1 191 ? -3.339 -10.849 -3.511 1.00 97.06 191 LEU A O 1
ATOM 1413 N N . ARG A 1 192 ? -5.551 -10.459 -3.628 1.00 95.75 192 ARG A N 1
ATOM 1414 C CA . ARG A 1 192 ? -5.697 -10.971 -5.001 1.00 95.75 192 ARG A CA 1
ATOM 1415 C C . ARG A 1 192 ? -4.840 -10.197 -5.996 1.00 95.75 192 ARG A C 1
ATOM 1417 O O . ARG A 1 192 ? -4.223 -10.800 -6.868 1.00 95.75 192 ARG A O 1
ATOM 1424 N N . VAL A 1 193 ? -4.779 -8.870 -5.870 1.00 95.12 193 VAL A N 1
ATOM 1425 C CA . VAL A 1 193 ? -3.939 -8.035 -6.741 1.00 95.12 193 VAL A CA 1
ATOM 1426 C C . VAL A 1 193 ? -2.462 -8.347 -6.528 1.00 95.12 193 VAL A C 1
ATOM 1428 O O . VAL A 1 193 ? -1.760 -8.584 -7.511 1.00 95.12 193 VAL A O 1
ATOM 1431 N N . LEU A 1 194 ? -2.003 -8.384 -5.275 1.00 96.00 194 LEU A N 1
ATOM 1432 C CA . LEU A 1 194 ? -0.610 -8.666 -4.917 1.00 9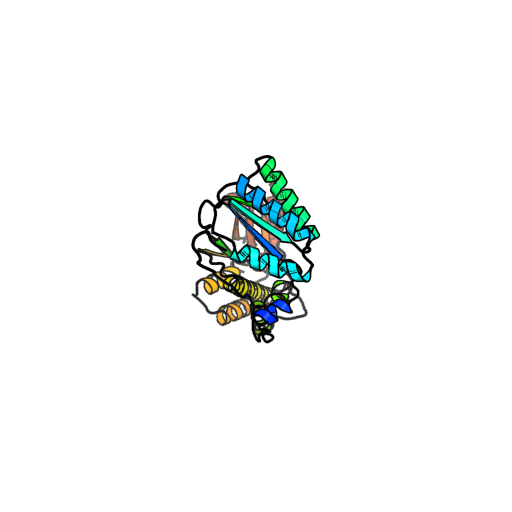6.00 194 LEU A CA 1
ATOM 1433 C C . LEU A 1 194 ? -0.171 -10.060 -5.385 1.00 96.00 194 LEU A C 1
ATOM 1435 O O . LEU A 1 194 ? 0.892 -10.180 -5.992 1.00 96.00 194 LEU A O 1
ATOM 1439 N N . ASP A 1 195 ? -1.016 -11.077 -5.205 1.00 94.19 195 ASP A N 1
ATOM 1440 C CA . ASP A 1 195 ? -0.799 -12.432 -5.727 1.00 94.19 195 ASP A CA 1
ATOM 1441 C C . ASP A 1 195 ? -0.689 -12.430 -7.259 1.00 94.19 195 ASP A C 1
ATOM 1443 O O . ASP A 1 195 ? 0.245 -12.979 -7.845 1.00 94.19 195 ASP A O 1
ATOM 1447 N N . SER A 1 196 ? -1.570 -11.685 -7.930 1.00 91.44 196 SER A N 1
ATOM 1448 C CA . SER A 1 196 ? -1.538 -11.550 -9.387 1.00 91.44 196 SER A CA 1
ATOM 1449 C C . SER A 1 196 ? -0.274 -10.849 -9.915 1.00 91.44 196 SER A C 1
ATOM 1451 O O . SER A 1 196 ? 0.126 -11.075 -11.061 1.00 91.44 196 SER A O 1
ATOM 1453 N N . LEU A 1 197 ? 0.357 -10.017 -9.078 1.00 91.56 197 LEU A N 1
ATOM 1454 C CA . LEU A 1 197 ? 1.643 -9.360 -9.320 1.00 91.56 197 LEU A CA 1
ATOM 1455 C C . LEU A 1 197 ? 2.835 -10.188 -8.813 1.00 91.56 197 LEU A C 1
ATOM 1457 O O . LEU A 1 197 ? 3.979 -9.771 -8.991 1.00 91.56 197 LEU A O 1
ATOM 1461 N N . ARG A 1 198 ? 2.583 -11.364 -8.220 1.00 92.62 198 ARG A N 1
ATOM 1462 C CA . ARG A 1 198 ? 3.579 -12.268 -7.623 1.00 92.62 198 ARG A CA 1
ATOM 1463 C C . ARG A 1 198 ? 4.410 -11.605 -6.522 1.00 92.62 198 ARG A C 1
ATOM 1465 O O . ARG A 1 198 ? 5.613 -11.839 -6.410 1.00 92.62 198 ARG A O 1
ATOM 1472 N N . LEU A 1 199 ? 3.771 -10.744 -5.732 1.00 93.75 199 LEU A N 1
ATOM 1473 C CA . LEU A 1 199 ? 4.376 -10.118 -4.562 1.00 93.75 199 LEU A CA 1
ATOM 1474 C C . LEU A 1 199 ? 4.140 -10.993 -3.332 1.00 93.75 199 LEU A C 1
ATOM 1476 O O . LEU A 1 199 ? 3.027 -11.084 -2.819 1.00 93.75 199 LEU A O 1
ATOM 1480 N N . GLU A 1 200 ? 5.214 -11.612 -2.852 1.00 91.25 200 GLU A N 1
ATOM 1481 C CA . GLU A 1 200 ? 5.197 -12.503 -1.695 1.00 91.25 200 GLU A CA 1
ATOM 1482 C C . GLU A 1 200 ? 5.708 -11.777 -0.445 1.00 91.25 200 GLU A C 1
ATOM 1484 O O . GLU A 1 200 ? 6.784 -11.171 -0.450 1.00 91.25 200 GLU A O 1
ATOM 1489 N N . ALA A 1 201 ? 4.944 -11.859 0.644 1.00 95.50 201 ALA A N 1
ATOM 1490 C CA . ALA A 1 201 ? 5.371 -11.401 1.959 1.00 95.50 201 ALA A CA 1
ATOM 1491 C C . ALA A 1 201 ? 5.974 -12.553 2.772 1.00 95.50 201 ALA A C 1
ATOM 1493 O O . ALA A 1 201 ? 5.621 -13.716 2.603 1.00 95.50 201 ALA A O 1
ATOM 1494 N N . SER A 1 202 ? 6.884 -12.222 3.683 1.00 95.81 202 SER A N 1
ATOM 1495 C CA . SER A 1 202 ? 7.455 -13.170 4.647 1.00 95.81 202 SER A CA 1
ATOM 1496 C C . SER A 1 202 ? 6.700 -13.180 5.977 1.00 95.81 202 SER A C 1
ATOM 1498 O O . SER A 1 202 ? 6.898 -14.077 6.788 1.00 95.81 202 SER A O 1
ATOM 1500 N N . VAL A 1 203 ? 5.878 -12.160 6.226 1.00 97.38 203 VAL A N 1
ATOM 1501 C CA . VAL A 1 203 ? 5.116 -11.985 7.464 1.00 97.38 203 VAL A CA 1
ATOM 1502 C C . VAL A 1 203 ? 3.867 -11.156 7.187 1.00 97.38 203 VAL A C 1
ATOM 1504 O O . VAL A 1 203 ? 3.868 -10.300 6.300 1.00 97.38 203 VAL A O 1
ATOM 1507 N N . ALA A 1 204 ? 2.825 -11.377 7.981 1.00 97.56 204 ALA A N 1
ATOM 1508 C CA . ALA A 1 204 ? 1.664 -10.510 8.045 1.00 97.56 204 ALA A CA 1
ATOM 1509 C C . ALA A 1 204 ? 1.359 -10.129 9.490 1.00 97.56 204 ALA A C 1
ATOM 1511 O O . ALA A 1 204 ? 1.497 -10.949 10.396 1.00 97.56 204 ALA A O 1
ATOM 1512 N N . VAL A 1 205 ? 0.907 -8.896 9.684 1.00 96.81 205 VAL A N 1
ATOM 1513 C CA . VAL A 1 205 ? 0.378 -8.402 10.955 1.00 96.81 205 VAL A CA 1
ATOM 1514 C C . VAL A 1 205 ? -0.949 -7.717 10.673 1.00 96.81 205 VAL A C 1
ATOM 1516 O O . VAL A 1 205 ? -1.084 -6.987 9.692 1.00 96.81 205 VAL A O 1
ATOM 1519 N N . GLY A 1 206 ? -1.941 -7.964 11.517 1.00 96.56 206 GLY A N 1
ATOM 1520 C CA . GLY A 1 206 ? -3.245 -7.332 11.424 1.00 96.56 206 GLY A CA 1
ATOM 1521 C C . GLY A 1 206 ? -3.531 -6.470 12.640 1.00 96.56 206 GLY A C 1
ATOM 1522 O O . GLY A 1 206 ? -3.253 -6.874 13.762 1.00 96.56 206 GLY A O 1
ATOM 1523 N N . HIS A 1 207 ? -4.096 -5.283 12.433 1.00 94.69 207 HIS A N 1
ATOM 1524 C CA . HIS A 1 207 ? -4.568 -4.448 13.534 1.00 94.69 207 HIS A CA 1
ATOM 1525 C C . HIS A 1 207 ? -6.030 -4.772 13.839 1.00 94.69 207 HIS A C 1
ATOM 1527 O O . HIS A 1 207 ? -6.918 -4.438 13.052 1.00 94.69 207 HIS A O 1
ATOM 1533 N N . SER A 1 208 ? -6.295 -5.429 14.972 1.00 93.69 208 SER A N 1
ATOM 1534 C CA . SER A 1 208 ? -7.644 -5.826 15.395 1.00 93.69 208 SER A CA 1
ATOM 1535 C C . SER A 1 208 ? -8.409 -6.578 14.293 1.00 93.69 208 SER A C 1
ATOM 1537 O O . SER A 1 208 ? -8.111 -7.732 14.023 1.00 93.69 208 SER A O 1
ATOM 1539 N N . LEU A 1 209 ? -9.365 -5.932 13.611 1.00 95.00 209 LEU A N 1
ATOM 1540 C CA . LEU A 1 209 ? -10.073 -6.502 12.461 1.00 95.00 209 LEU A CA 1
ATOM 1541 C C . LEU A 1 209 ? -9.109 -7.070 11.409 1.00 95.00 209 LEU A C 1
ATOM 1543 O O . LEU A 1 209 ? -9.393 -8.111 10.818 1.00 95.00 209 LEU A O 1
ATOM 1547 N N . GLY A 1 210 ? -7.979 -6.394 11.188 1.00 97.12 210 GLY A N 1
ATOM 1548 C CA . GLY A 1 210 ? -6.972 -6.805 10.221 1.00 97.12 210 GLY A CA 1
ATOM 1549 C C . GLY A 1 210 ? -6.378 -8.185 10.507 1.00 97.12 210 GLY A C 1
ATOM 1550 O O . GLY A 1 210 ? -5.863 -8.807 9.581 1.00 97.12 210 GLY A O 1
ATOM 1551 N N . GLU A 1 211 ? -6.462 -8.700 11.741 1.00 97.25 211 GLU A N 1
ATOM 1552 C CA . GLU A 1 211 ? -5.991 -10.056 12.056 1.00 97.25 211 GLU A CA 1
ATOM 1553 C C . GLU A 1 211 ? -6.764 -11.122 11.284 1.00 97.25 211 GLU A C 1
ATOM 1555 O O . GLU A 1 211 ? -6.164 -12.103 10.856 1.00 97.25 211 GLU A O 1
ATOM 1560 N N . LEU A 1 212 ? -8.057 -10.912 11.008 1.00 98.06 212 LEU A N 1
ATOM 1561 C CA . LEU A 1 212 ? -8.821 -11.831 10.161 1.00 98.06 212 LEU A CA 1
ATOM 1562 C C . LEU A 1 212 ? -8.197 -11.920 8.760 1.00 98.06 212 LEU A C 1
ATOM 1564 O O . LEU A 1 212 ? -8.026 -13.012 8.219 1.00 98.06 212 LEU A O 1
ATOM 1568 N N . SER A 1 213 ? -7.802 -10.781 8.186 1.00 98.19 213 SER A N 1
ATOM 1569 C CA . SER A 1 213 ? -7.122 -10.732 6.887 1.00 98.19 213 SER A CA 1
ATOM 1570 C C . SER A 1 213 ? -5.727 -11.363 6.940 1.00 98.19 213 SER A C 1
ATOM 1572 O O . SER A 1 213 ? -5.329 -12.035 5.990 1.00 98.19 213 SER A O 1
ATOM 1574 N N . ALA A 1 214 ? -4.999 -11.197 8.050 1.00 98.19 214 ALA A N 1
ATOM 1575 C CA . ALA A 1 214 ? -3.699 -11.835 8.258 1.00 98.19 214 ALA A CA 1
ATOM 1576 C C . ALA A 1 214 ? -3.820 -13.367 8.370 1.00 98.19 214 ALA A C 1
ATOM 1578 O O . ALA A 1 214 ? -3.038 -14.087 7.751 1.00 98.19 214 ALA A O 1
ATOM 1579 N N . LEU A 1 215 ? -4.830 -13.871 9.089 1.00 98.06 215 LEU A N 1
ATOM 1580 C CA . LEU A 1 215 ? -5.152 -15.300 9.177 1.00 98.06 215 LEU A CA 1
ATOM 1581 C C . LEU A 1 215 ? -5.546 -15.873 7.814 1.00 98.06 215 LEU A C 1
ATOM 1583 O O . LEU A 1 215 ? -5.128 -16.977 7.465 1.00 98.06 215 LEU A O 1
ATOM 1587 N N . HIS A 1 216 ? -6.315 -15.115 7.029 1.00 98.06 216 HIS A N 1
ATOM 1588 C CA . HIS A 1 216 ? -6.645 -15.497 5.662 1.00 98.06 216 HIS A CA 1
ATOM 1589 C C . HIS A 1 216 ? -5.395 -15.590 4.779 1.00 98.06 216 HIS A C 1
ATOM 1591 O O . HIS A 1 216 ? -5.190 -16.606 4.118 1.00 98.06 216 HIS A O 1
ATOM 1597 N N . TRP A 1 217 ? -4.530 -14.570 4.809 1.00 97.94 217 TRP A N 1
ATOM 1598 C CA . TRP A 1 217 ? -3.259 -14.582 4.081 1.00 97.94 217 TRP A CA 1
ATOM 1599 C C . TRP A 1 217 ? -2.370 -15.769 4.479 1.00 97.94 217 TRP A C 1
ATOM 1601 O O . TRP A 1 217 ? -1.773 -16.404 3.615 1.00 97.94 217 TRP A O 1
ATOM 1611 N N . ALA A 1 218 ? -2.329 -16.110 5.770 1.00 97.38 218 ALA A N 1
ATOM 1612 C CA . ALA A 1 218 ? -1.576 -17.252 6.285 1.00 97.38 218 ALA A CA 1
ATOM 1613 C C . ALA A 1 218 ? -2.186 -18.620 5.910 1.00 97.38 218 ALA A C 1
ATOM 1615 O O . ALA A 1 218 ? -1.607 -19.656 6.234 1.00 97.38 218 ALA A O 1
ATOM 1616 N N . GLY A 1 219 ? -3.356 -18.648 5.260 1.00 97.25 219 GLY A N 1
ATOM 1617 C CA . GLY A 1 219 ? -4.062 -19.874 4.884 1.00 97.25 219 GLY A CA 1
ATOM 1618 C C . GLY A 1 219 ? -4.803 -20.560 6.036 1.00 97.25 219 GLY A C 1
ATOM 1619 O O . GLY A 1 219 ? -5.265 -21.685 5.869 1.00 97.25 219 GLY A O 1
ATOM 1620 N N . ALA A 1 220 ? -4.940 -19.906 7.196 1.00 98.25 220 ALA A N 1
ATOM 1621 C CA . ALA A 1 220 ? -5.660 -20.456 8.346 1.00 98.25 220 ALA A CA 1
ATOM 1622 C C . ALA A 1 220 ? -7.186 -20.448 8.144 1.00 98.25 220 ALA A C 1
ATOM 1624 O O . ALA A 1 220 ? -7.887 -21.304 8.682 1.00 98.25 220 ALA A O 1
ATOM 1625 N N . ILE A 1 221 ? -7.695 -19.492 7.362 1.00 98.19 221 ILE A N 1
ATOM 1626 C CA . ILE A 1 221 ? -9.101 -19.401 6.952 1.00 98.19 221 ILE A CA 1
ATOM 1627 C C . ILE A 1 221 ? -9.201 -19.077 5.459 1.00 98.19 221 ILE A C 1
ATOM 1629 O O . ILE A 1 221 ? -8.345 -18.392 4.892 1.00 98.19 221 ILE A O 1
ATOM 1633 N N . ASP A 1 222 ? -10.263 -19.548 4.808 1.00 97.62 222 ASP A N 1
ATOM 1634 C CA . ASP A 1 222 ? -10.532 -19.197 3.415 1.00 97.62 222 ASP A CA 1
ATOM 1635 C C . ASP A 1 222 ? -11.161 -17.795 3.280 1.00 97.62 222 ASP A C 1
ATOM 1637 O O . ASP A 1 222 ? -11.593 -17.167 4.250 1.00 97.62 222 ASP A O 1
ATOM 1641 N N . GLU A 1 223 ? -11.201 -17.280 2.050 1.00 97.56 223 GLU A N 1
ATOM 1642 C CA . GLU A 1 223 ? -11.715 -15.933 1.762 1.00 97.56 223 GLU A CA 1
ATOM 1643 C C . GLU A 1 223 ? -13.198 -15.792 2.140 1.00 97.56 223 GLU A C 1
ATOM 1645 O O . GLU A 1 223 ? -13.629 -14.748 2.625 1.00 97.56 223 GLU A O 1
ATOM 1650 N N . LYS A 1 224 ? -13.990 -16.856 1.958 1.00 96.50 224 LYS A N 1
ATOM 1651 C CA . LYS A 1 224 ? -15.410 -16.863 2.325 1.00 96.50 224 LYS A CA 1
ATOM 1652 C C . LYS A 1 224 ? -15.580 -16.706 3.837 1.00 96.50 224 LYS A C 1
ATOM 1654 O O . LYS A 1 224 ? -16.415 -15.921 4.281 1.00 96.50 224 LYS A O 1
ATOM 1659 N N . THR A 1 225 ? -14.776 -17.429 4.609 1.00 97.75 225 THR A N 1
ATOM 1660 C CA . THR A 1 225 ? -14.762 -17.383 6.072 1.00 97.75 225 THR A CA 1
ATOM 1661 C C . THR A 1 225 ? -14.301 -16.021 6.567 1.00 97.75 225 THR A C 1
ATOM 1663 O O . THR A 1 225 ? -14.930 -15.485 7.472 1.00 97.75 225 THR A O 1
ATOM 1666 N N . LEU A 1 226 ? -13.283 -15.412 5.947 1.00 97.75 226 LEU A N 1
ATOM 1667 C CA . LEU A 1 226 ? -12.869 -14.037 6.250 1.00 97.75 226 LEU A CA 1
ATOM 1668 C C . LEU A 1 226 ? -14.044 -13.056 6.135 1.00 97.75 226 LEU A C 1
ATOM 1670 O O . LEU A 1 226 ? -14.317 -12.300 7.071 1.00 97.75 226 LEU A O 1
ATOM 1674 N N . LEU A 1 227 ? -14.741 -13.065 4.995 1.00 96.50 227 LEU A N 1
ATOM 1675 C CA . LEU A 1 227 ? -15.828 -12.121 4.740 1.00 96.50 227 LEU A CA 1
ATOM 1676 C C . LEU A 1 227 ? -17.014 -12.348 5.685 1.00 96.50 227 LEU A C 1
ATOM 1678 O O . LEU A 1 227 ? -17.553 -11.379 6.222 1.00 96.50 227 LEU A O 1
ATOM 1682 N N . GLU A 1 228 ? -17.393 -13.605 5.941 1.00 96.69 228 GLU A N 1
ATOM 1683 C CA . GLU A 1 228 ? -18.492 -13.898 6.866 1.00 96.69 228 GLU A CA 1
ATOM 1684 C C . GLU A 1 228 ? -18.114 -13.593 8.320 1.00 96.69 228 GLU A C 1
ATOM 1686 O O . GLU A 1 228 ? -18.919 -13.002 9.036 1.00 96.69 228 GLU A O 1
ATOM 1691 N N . ALA A 1 229 ? -16.887 -13.898 8.754 1.00 97.25 229 ALA A N 1
ATOM 1692 C CA . ALA A 1 229 ? -16.414 -13.561 10.095 1.00 97.25 229 ALA A CA 1
ATOM 1693 C C . ALA A 1 229 ? -16.434 -12.045 10.332 1.00 97.25 229 ALA A C 1
ATOM 1695 O O . ALA A 1 229 ? -16.944 -11.592 11.356 1.00 97.25 229 ALA A O 1
ATOM 1696 N N . ALA A 1 230 ? -15.957 -11.249 9.369 1.00 96.88 230 ALA A N 1
ATOM 1697 C CA . ALA A 1 230 ? -16.020 -9.791 9.448 1.00 96.88 230 ALA A CA 1
ATOM 1698 C C . ALA A 1 230 ? -17.470 -9.273 9.481 1.00 96.88 230 ALA A C 1
ATOM 1700 O O . ALA A 1 230 ? -17.776 -8.346 10.230 1.00 96.88 230 ALA A O 1
ATOM 1701 N N . ARG A 1 231 ? -18.377 -9.889 8.709 1.00 95.50 231 ARG A N 1
ATOM 1702 C CA . ARG A 1 231 ? -19.805 -9.533 8.679 1.00 95.50 231 ARG A CA 1
ATOM 1703 C C . ARG A 1 231 ? -20.508 -9.846 9.999 1.00 95.50 231 ARG A C 1
ATOM 1705 O O . ARG A 1 231 ? -21.234 -9.004 10.520 1.00 95.50 231 ARG A O 1
ATOM 1712 N N . VAL A 1 232 ? -20.311 -11.050 10.534 1.00 96.06 232 VAL A N 1
ATOM 1713 C CA . VAL A 1 232 ? -20.900 -11.486 11.809 1.00 96.06 232 VAL A CA 1
ATOM 1714 C C . VAL A 1 232 ? -20.345 -10.653 12.958 1.00 96.06 232 VAL A C 1
ATOM 1716 O O . VAL A 1 232 ? -21.123 -10.161 13.769 1.00 96.06 232 VAL A O 1
ATOM 1719 N N . ARG A 1 233 ? -19.027 -10.425 12.993 1.00 94.81 233 ARG A N 1
ATOM 1720 C CA . ARG A 1 233 ? -18.383 -9.601 14.021 1.00 94.81 233 ARG A CA 1
ATOM 1721 C C . ARG A 1 233 ? -18.870 -8.155 13.981 1.00 94.81 233 ARG A C 1
ATOM 1723 O O . ARG A 1 233 ? -19.247 -7.628 15.021 1.00 94.81 233 ARG A O 1
ATOM 1730 N N . GLY A 1 234 ? -18.911 -7.535 12.800 1.00 93.31 234 GLY A N 1
ATOM 1731 C CA . GLY A 1 234 ? -19.419 -6.172 12.640 1.00 93.31 234 GLY A CA 1
ATOM 1732 C C . GLY A 1 234 ? -20.863 -6.030 13.125 1.00 93.31 234 GLY A C 1
ATOM 1733 O O . GLY A 1 234 ? -21.162 -5.104 13.873 1.00 93.31 234 GLY A O 1
ATOM 1734 N N . ARG A 1 235 ? -21.738 -6.979 12.764 1.00 94.06 235 ARG A N 1
ATOM 1735 C CA . ARG A 1 235 ? -23.137 -7.006 13.217 1.00 94.06 235 ARG A CA 1
ATOM 1736 C C . ARG A 1 235 ? -23.250 -7.183 14.730 1.00 94.06 235 ARG A C 1
ATOM 1738 O O . ARG A 1 235 ? -23.905 -6.381 15.378 1.00 94.06 235 ARG A O 1
ATOM 1745 N N . ALA A 1 236 ? -22.579 -8.188 15.292 1.00 92.88 236 ALA A N 1
ATOM 1746 C CA . ALA A 1 236 ? -22.626 -8.461 16.727 1.00 92.88 236 ALA A CA 1
ATOM 1747 C C . ALA A 1 236 ? -22.139 -7.256 17.546 1.00 92.88 236 ALA A C 1
ATOM 1749 O O . ALA A 1 236 ? -22.753 -6.898 18.542 1.00 92.88 236 ALA A O 1
ATOM 1750 N N . MET A 1 237 ? -21.079 -6.585 17.089 1.00 91.38 237 MET A N 1
ATOM 1751 C CA . MET A 1 237 ? -20.569 -5.372 17.731 1.00 91.38 237 MET A CA 1
ATOM 1752 C C . MET A 1 237 ? -21.503 -4.169 17.570 1.00 91.38 237 MET A C 1
ATOM 1754 O O . MET A 1 237 ? -21.478 -3.280 18.408 1.00 91.38 237 MET A O 1
ATOM 1758 N N . ALA A 1 238 ? -22.301 -4.103 16.505 1.00 89.25 238 ALA A N 1
ATOM 1759 C CA . ALA A 1 238 ? -23.300 -3.049 16.341 1.00 89.25 238 ALA A CA 1
ATOM 1760 C C . ALA A 1 238 ? -24.565 -3.296 17.184 1.00 89.25 238 ALA A C 1
ATOM 1762 O O . ALA A 1 238 ? -25.197 -2.337 17.612 1.00 89.25 238 ALA A O 1
ATOM 1763 N N . GLU A 1 239 ? -24.938 -4.559 17.408 1.00 90.31 239 GLU A N 1
ATOM 1764 C CA . GLU A 1 239 ? -26.180 -4.948 18.093 1.00 90.31 239 GLU A CA 1
ATOM 1765 C C . GLU A 1 239 ? -26.023 -5.147 19.609 1.00 90.31 239 GLU A C 1
ATOM 1767 O O . GLU A 1 239 ? -27.010 -5.030 20.337 1.00 90.31 239 GLU A O 1
ATOM 1772 N N . HIS A 1 240 ? -24.823 -5.488 20.088 1.00 86.19 240 HIS A N 1
ATOM 1773 C CA . HIS A 1 240 ? -24.622 -5.958 21.466 1.00 86.19 240 HIS A CA 1
ATOM 1774 C C . HIS A 1 240 ? -23.576 -5.197 22.278 1.00 86.19 240 HIS A C 1
ATOM 1776 O O . HIS A 1 240 ? -23.431 -5.503 23.456 1.00 86.19 240 HIS A O 1
ATOM 1782 N N . ALA A 1 241 ? -22.826 -4.269 21.681 1.00 83.62 241 ALA A N 1
ATOM 1783 C CA . ALA A 1 241 ? -21.828 -3.518 22.434 1.00 83.62 241 ALA A CA 1
ATOM 1784 C C . ALA A 1 241 ? -22.499 -2.457 23.315 1.00 83.62 241 ALA A C 1
ATOM 1786 O O . ALA A 1 241 ? -23.418 -1.758 22.876 1.00 83.62 241 ALA A O 1
ATOM 1787 N N . ASP A 1 242 ? -22.016 -2.327 24.547 1.00 83.06 242 ASP A N 1
ATOM 1788 C CA . ASP A 1 242 ? -22.501 -1.305 25.461 1.00 83.06 242 ASP A CA 1
ATOM 1789 C C . ASP A 1 242 ? -21.999 0.084 25.036 1.00 83.06 242 ASP A C 1
ATOM 1791 O O . ASP A 1 242 ? -20.977 0.255 24.358 1.00 83.06 242 ASP A O 1
ATOM 1795 N N . CYS A 1 243 ? -22.729 1.122 25.451 1.00 83.62 243 CYS A N 1
ATOM 1796 C CA . CYS A 1 243 ? -22.361 2.505 25.167 1.00 83.62 243 CYS A CA 1
ATOM 1797 C C . CYS A 1 243 ? -20.955 2.822 25.705 1.00 83.62 243 CYS A C 1
ATOM 1799 O O . CYS A 1 243 ? -20.706 2.800 26.910 1.00 83.62 243 CYS A O 1
ATOM 1801 N N . GLY A 1 244 ? -20.051 3.211 24.809 1.00 91.75 244 GLY A N 1
ATOM 1802 C CA . GLY A 1 244 ? -18.678 3.560 25.147 1.00 91.75 244 GLY A CA 1
ATOM 1803 C C . GLY A 1 244 ? -17.999 4.324 24.019 1.00 91.75 244 GLY A C 1
ATOM 1804 O O . GLY A 1 244 ? -18.572 4.552 22.957 1.00 91.75 244 GLY A O 1
ATOM 1805 N N . THR A 1 245 ? -16.764 4.750 24.242 1.00 94.44 245 THR A N 1
ATOM 1806 C CA . THR A 1 245 ? -15.966 5.443 23.226 1.00 94.44 245 THR A CA 1
ATOM 1807 C C . THR A 1 245 ? -14.488 5.129 23.416 1.00 94.44 245 THR A C 1
ATOM 1809 O O . THR A 1 245 ? -14.076 4.492 24.387 1.00 94.44 245 THR A O 1
ATOM 1812 N N . MET A 1 246 ? -13.671 5.592 22.474 1.00 96.62 246 MET A N 1
ATOM 1813 C CA . MET A 1 246 ? -12.221 5.460 22.535 1.00 96.62 246 MET A CA 1
ATOM 1814 C C . MET A 1 246 ? -11.538 6.815 22.341 1.00 96.62 246 MET A C 1
ATOM 1816 O O . MET A 1 246 ? -12.084 7.710 21.686 1.00 96.62 246 MET A O 1
ATOM 1820 N N . ALA A 1 247 ? -10.326 6.957 22.869 1.00 97.25 247 ALA A N 1
ATOM 1821 C CA . ALA A 1 247 ? -9.453 8.100 22.617 1.00 97.25 247 ALA A CA 1
ATOM 1822 C C . ALA A 1 247 ? -8.002 7.650 22.426 1.00 97.25 247 ALA A C 1
ATOM 1824 O O . ALA A 1 247 ? -7.589 6.618 22.948 1.00 97.25 247 ALA A O 1
ATOM 1825 N N . SER A 1 248 ? -7.226 8.427 21.675 1.00 97.19 248 SER A N 1
ATOM 1826 C CA . SER A 1 248 ? -5.799 8.200 21.463 1.00 97.19 248 SER A CA 1
ATOM 1827 C C . SER A 1 248 ? -4.996 9.345 22.080 1.00 97.19 248 SER A C 1
ATOM 1829 O O . SER A 1 248 ? -4.891 10.415 21.464 1.00 97.19 248 SER A O 1
ATOM 1831 N N . PRO A 1 249 ? -4.482 9.169 23.310 1.00 97.12 249 PRO A N 1
ATOM 1832 C CA . PRO A 1 249 ? -3.485 10.066 23.869 1.00 97.12 249 PRO A CA 1
ATOM 1833 C C . PRO A 1 249 ? -2.131 9.880 23.165 1.00 97.12 249 PRO A C 1
ATOM 1835 O O . PRO A 1 249 ? -1.707 8.761 22.869 1.00 97.12 249 PRO A O 1
ATOM 1838 N N . ALA A 1 250 ? -1.442 10.992 22.918 1.00 97.56 250 ALA A N 1
ATOM 1839 C CA . ALA A 1 250 ? -0.049 11.034 22.486 1.00 97.56 250 ALA A CA 1
ATOM 1840 C C . ALA A 1 250 ? 0.850 10.755 23.699 1.00 97.56 250 ALA A C 1
ATOM 1842 O O . ALA A 1 250 ? 1.407 11.673 24.299 1.00 97.56 250 ALA A O 1
ATOM 1843 N N . ALA A 1 251 ? 0.859 9.497 24.135 1.00 97.12 251 ALA A N 1
ATOM 1844 C CA . ALA A 1 251 ? 1.527 9.054 25.346 1.00 97.12 251 ALA A CA 1
ATOM 1845 C C . ALA A 1 251 ? 1.991 7.599 25.230 1.00 97.12 251 ALA A C 1
ATOM 1847 O O . ALA A 1 251 ? 1.252 6.745 24.723 1.00 97.12 251 ALA A O 1
ATOM 1848 N N . ALA A 1 252 ? 3.172 7.329 25.783 1.00 97.69 252 ALA A N 1
ATOM 1849 C CA . ALA A 1 252 ? 3.668 5.992 26.085 1.00 97.69 252 ALA A CA 1
ATOM 1850 C C . ALA A 1 252 ? 2.736 5.191 27.027 1.00 97.69 252 ALA A C 1
ATOM 1852 O O . ALA A 1 252 ? 1.953 5.796 27.773 1.00 97.69 252 ALA A O 1
ATOM 1853 N N . PRO A 1 253 ? 2.821 3.843 27.027 1.00 96.94 253 PRO A N 1
ATOM 1854 C CA . PRO A 1 253 ? 2.005 2.954 27.863 1.00 96.94 253 PRO A CA 1
ATOM 1855 C C . PRO A 1 253 ? 1.928 3.366 29.333 1.00 96.94 253 PRO A C 1
ATOM 1857 O O . PRO A 1 253 ? 0.838 3.540 29.868 1.00 96.94 253 PRO A O 1
ATOM 1860 N N . GLU A 1 254 ? 3.071 3.621 29.959 1.00 97.06 254 GLU A N 1
ATOM 1861 C CA . GLU A 1 254 ? 3.178 3.916 31.389 1.00 97.06 254 GLU A CA 1
ATOM 1862 C C . GLU A 1 254 ? 2.500 5.249 31.728 1.00 97.06 254 GLU A C 1
ATOM 1864 O O . GLU A 1 254 ? 1.898 5.429 32.788 1.00 97.06 254 GLU A O 1
ATOM 1869 N N . ARG A 1 255 ? 2.564 6.213 30.802 1.00 97.44 255 ARG A N 1
ATOM 1870 C CA . ARG A 1 255 ? 1.888 7.499 30.965 1.00 97.44 255 ARG A CA 1
ATOM 1871 C C . ARG A 1 255 ? 0.388 7.376 30.713 1.00 97.44 255 ARG A C 1
ATOM 1873 O O . ARG A 1 255 ? -0.388 8.021 31.414 1.00 97.44 255 ARG A O 1
ATOM 1880 N N . ALA A 1 256 ? -0.030 6.546 29.760 1.00 97.56 256 ALA A N 1
ATOM 1881 C CA . ALA A 1 256 ? -1.439 6.237 29.539 1.00 97.56 256 ALA A CA 1
ATOM 1882 C C . ALA A 1 256 ? -2.066 5.548 30.762 1.00 97.56 256 ALA A C 1
ATOM 1884 O O . ALA A 1 256 ? -3.165 5.931 31.158 1.00 97.56 256 ALA A O 1
ATOM 1885 N N . GLU A 1 257 ? -1.349 4.629 31.418 1.00 97.69 257 GLU A N 1
ATOM 1886 C CA . GLU A 1 257 ? -1.770 3.993 32.676 1.00 97.69 257 GLU A CA 1
ATOM 1887 C C . GLU A 1 257 ? -2.044 5.028 33.779 1.00 97.69 257 GLU A C 1
ATOM 1889 O O . GLU A 1 257 ? -3.092 4.993 34.422 1.00 97.69 257 GLU A O 1
ATOM 1894 N N . GLN A 1 258 ? -1.165 6.022 33.933 1.00 97.75 258 GLN A N 1
ATOM 1895 C CA . GLN A 1 258 ? -1.372 7.126 34.882 1.00 97.75 258 GLN A CA 1
ATOM 1896 C C . GLN A 1 258 ? -2.591 7.989 34.524 1.00 97.75 258 GLN A C 1
ATOM 1898 O O . GLN A 1 258 ? -3.296 8.485 35.402 1.00 97.75 258 GLN A O 1
ATOM 1903 N N . LEU A 1 259 ? -2.858 8.199 33.230 1.00 97.50 259 LEU A N 1
ATOM 1904 C CA . LEU A 1 259 ? -4.016 8.980 32.791 1.00 97.50 259 LEU A CA 1
ATOM 1905 C C . LEU A 1 259 ? -5.337 8.271 33.113 1.00 97.50 259 LEU A C 1
ATOM 1907 O O . LEU A 1 259 ? -6.298 8.943 33.494 1.00 97.50 259 LEU A O 1
ATOM 1911 N N . ILE A 1 260 ? -5.384 6.942 32.995 1.00 98.00 260 ILE A N 1
ATOM 1912 C CA . ILE A 1 260 ? -6.598 6.142 33.218 1.00 98.00 260 ILE A CA 1
ATOM 1913 C C . ILE A 1 260 ? -6.786 5.695 34.674 1.00 98.00 260 ILE A C 1
ATOM 1915 O O . ILE A 1 260 ? -7.831 5.142 35.008 1.00 98.00 260 ILE A O 1
ATOM 1919 N N . GLU A 1 261 ? -5.814 5.945 35.555 1.00 97.81 261 GLU A N 1
ATOM 1920 C CA . GLU A 1 261 ? -5.840 5.481 36.945 1.00 97.81 261 GLU A CA 1
ATOM 1921 C C . GLU A 1 261 ? -7.132 5.889 37.683 1.00 97.81 261 GLU A C 1
ATOM 1923 O O . GLU A 1 261 ? -7.533 7.061 37.706 1.00 97.81 261 GLU A O 1
ATOM 1928 N N . GLY A 1 262 ? -7.803 4.903 38.286 1.00 97.31 262 GLY A N 1
ATOM 1929 C CA . GLY A 1 262 ? -9.061 5.091 39.016 1.00 97.31 262 GLY A CA 1
ATOM 1930 C C . GLY A 1 262 ? -10.300 5.317 38.140 1.00 97.31 262 GLY A C 1
ATOM 1931 O O . GLY A 1 262 ? -11.359 5.635 38.678 1.00 97.31 262 GLY A O 1
ATOM 1932 N N . LEU A 1 263 ? -10.191 5.171 36.817 1.00 97.50 263 LEU A N 1
ATOM 1933 C CA . LEU A 1 263 ? -11.312 5.250 35.878 1.00 97.50 263 LEU A CA 1
ATOM 1934 C C . LEU A 1 263 ? -11.664 3.849 35.345 1.00 97.50 263 LEU A C 1
ATOM 1936 O O . LEU A 1 263 ? -10.781 2.998 35.249 1.00 97.50 263 LEU A O 1
ATOM 1940 N N . PRO A 1 264 ? -12.923 3.593 34.943 1.00 96.69 264 PRO A N 1
ATOM 1941 C CA . PRO A 1 264 ? -13.325 2.349 34.278 1.00 96.69 264 PRO A CA 1
ATOM 1942 C C . PRO A 1 264 ? -12.869 2.331 32.804 1.00 96.69 264 PRO A C 1
ATOM 1944 O O . PRO A 1 264 ? -13.672 2.170 31.890 1.00 96.69 264 PRO A O 1
ATOM 1947 N N . VAL A 1 265 ? -11.579 2.562 32.563 1.00 97.50 265 VAL A N 1
ATOM 1948 C CA . VAL A 1 265 ? -10.964 2.678 31.235 1.00 97.50 265 VAL A CA 1
ATOM 1949 C C . VAL A 1 265 ? -9.814 1.683 31.141 1.00 97.50 265 VAL A C 1
ATOM 1951 O O . VAL A 1 265 ? -9.076 1.488 32.102 1.00 97.50 265 VAL A O 1
ATOM 1954 N N . VAL A 1 266 ? -9.646 1.073 29.971 1.00 97.69 266 VAL A N 1
ATOM 1955 C CA . VAL A 1 266 ? -8.531 0.167 29.670 1.00 97.69 266 VAL A CA 1
ATOM 1956 C C . VAL A 1 266 ? -7.697 0.698 28.510 1.00 97.69 266 VAL A C 1
ATOM 1958 O O . VAL A 1 266 ? -8.175 1.502 27.705 1.00 97.69 266 VAL A O 1
ATOM 1961 N N . ILE A 1 267 ? -6.457 0.222 28.387 1.00 97.75 267 ILE A N 1
ATOM 1962 C CA . ILE A 1 267 ? -5.669 0.408 27.166 1.00 97.75 267 ILE A CA 1
ATOM 1963 C C . ILE A 1 267 ? -6.127 -0.632 26.139 1.00 97.75 267 ILE A C 1
ATOM 1965 O O . ILE A 1 267 ? -5.965 -1.831 26.336 1.00 97.75 267 ILE A O 1
ATOM 1969 N N . ALA A 1 268 ? -6.698 -0.154 25.039 1.00 95.75 268 ALA A N 1
ATOM 1970 C CA . ALA A 1 268 ? -7.227 -0.956 23.940 1.00 95.75 268 ALA A CA 1
ATOM 1971 C C . ALA A 1 268 ? -6.208 -1.193 22.813 1.00 95.75 268 ALA A C 1
ATOM 1973 O O . ALA A 1 268 ? -6.437 -2.027 21.937 1.00 95.75 268 ALA A O 1
ATOM 1974 N N . GLY A 1 269 ? -5.100 -0.447 22.785 1.00 95.12 269 GLY A N 1
ATOM 1975 C CA . GLY A 1 269 ? -4.075 -0.632 21.765 1.00 95.12 269 GLY A CA 1
ATOM 1976 C C . GLY A 1 269 ? -2.773 0.110 22.038 1.00 95.12 269 GLY A C 1
ATOM 1977 O O . GLY A 1 269 ? -2.769 1.249 22.505 1.00 95.12 269 GLY A O 1
ATOM 1978 N N . TYR A 1 270 ? -1.673 -0.542 21.666 1.00 95.88 270 TYR A N 1
ATOM 1979 C CA . TYR A 1 270 ? -0.314 -0.008 21.687 1.00 95.88 270 TYR A CA 1
ATOM 1980 C C . TYR A 1 270 ? 0.153 0.170 20.237 1.00 95.88 270 TYR A C 1
ATOM 1982 O O . TYR A 1 270 ? 0.637 -0.772 19.613 1.00 95.88 270 TYR A O 1
ATOM 1990 N N . ASN A 1 271 ? -0.059 1.358 19.666 1.00 93.12 271 ASN A N 1
ATOM 1991 C CA . ASN A 1 271 ? 0.188 1.612 18.240 1.00 93.12 271 ASN A CA 1
ATOM 1992 C C . ASN A 1 271 ? 1.612 2.120 17.960 1.00 93.12 271 ASN A C 1
ATOM 1994 O O . ASN A 1 271 ? 2.063 2.078 16.817 1.00 93.12 271 ASN A O 1
ATOM 1998 N N . GLY A 1 272 ? 2.324 2.585 18.986 1.00 94.31 272 GLY A N 1
ATOM 1999 C CA . GLY A 1 272 ? 3.714 3.014 18.892 1.00 94.31 272 GLY A CA 1
ATOM 2000 C C . GLY A 1 272 ? 4.264 3.482 20.241 1.00 94.31 272 GLY A C 1
ATOM 2001 O O . GLY A 1 272 ? 3.516 3.508 21.220 1.00 94.31 272 GLY A O 1
ATOM 2002 N N . PRO A 1 273 ? 5.549 3.883 20.297 1.00 95.56 273 PRO A N 1
ATOM 2003 C CA . PRO A 1 273 ? 6.206 4.289 21.542 1.00 95.56 273 PRO A CA 1
ATOM 2004 C C . PRO A 1 273 ? 5.499 5.429 22.282 1.00 95.56 273 PRO A C 1
ATOM 2006 O O . PRO A 1 273 ? 5.470 5.422 23.500 1.00 95.56 273 PRO A O 1
ATOM 2009 N N . GLU A 1 274 ? 4.886 6.360 21.546 1.00 96.56 274 GLU A N 1
ATOM 2010 C CA . GLU A 1 274 ? 4.154 7.516 22.091 1.00 96.56 274 GLU A CA 1
ATOM 2011 C C . GLU A 1 274 ? 2.698 7.558 21.604 1.00 96.56 274 GLU A C 1
ATOM 2013 O O . GLU A 1 274 ? 2.078 8.618 21.514 1.00 96.56 274 GLU A O 1
ATOM 2018 N N . GLN A 1 275 ? 2.148 6.406 21.210 1.00 96.06 275 GLN A N 1
ATOM 2019 C CA . GLN A 1 275 ? 0.794 6.327 20.674 1.00 96.06 275 GLN A CA 1
ATOM 2020 C C . GLN A 1 275 ? 0.046 5.139 21.263 1.00 96.06 275 GLN A C 1
ATOM 2022 O O . GLN A 1 275 ? 0.189 3.993 20.825 1.00 96.06 275 GLN A O 1
ATOM 2027 N N . THR A 1 276 ? -0.823 5.443 22.216 1.00 97.56 276 THR A N 1
ATOM 2028 C CA . THR A 1 276 ? -1.731 4.483 22.838 1.00 97.56 276 THR A CA 1
ATOM 2029 C C . THR A 1 276 ? -3.177 4.808 22.487 1.00 97.56 276 THR A C 1
ATOM 2031 O O . THR A 1 276 ? -3.514 5.903 22.024 1.00 97.56 276 THR A O 1
ATOM 2034 N N . VAL A 1 277 ? -4.045 3.815 22.645 1.00 97.38 277 VAL A N 1
ATOM 2035 C CA . VAL A 1 277 ? -5.492 3.963 22.519 1.00 97.38 277 VAL A CA 1
ATOM 2036 C C . VAL A 1 277 ? -6.130 3.437 23.788 1.00 97.38 277 VAL A C 1
ATOM 2038 O O . VAL A 1 277 ? -5.825 2.330 24.221 1.00 97.38 277 VAL A O 1
ATOM 2041 N N . VAL A 1 278 ? -7.034 4.220 24.360 1.00 98.06 278 VAL A N 1
ATOM 2042 C CA . VAL A 1 278 ? -7.806 3.870 25.549 1.00 98.06 278 VAL A CA 1
ATOM 2043 C C . VAL A 1 278 ? -9.287 3.749 25.205 1.00 98.06 278 VAL A C 1
ATOM 2045 O O . VAL A 1 278 ? -9.771 4.434 24.299 1.00 98.06 278 VAL A O 1
ATOM 2048 N N . ALA A 1 279 ? -10.000 2.876 25.912 1.00 97.50 279 ALA A N 1
ATOM 2049 C CA . ALA A 1 279 ? -11.410 2.578 25.681 1.00 97.50 279 ALA A CA 1
ATOM 2050 C C . ALA A 1 279 ? -12.172 2.430 27.004 1.00 97.50 279 ALA A C 1
ATOM 2052 O O . ALA A 1 279 ? -11.656 1.851 27.960 1.00 97.50 279 ALA A O 1
ATOM 2053 N N . GLY A 1 280 ? -13.394 2.957 27.053 1.00 97.25 280 GLY A N 1
ATOM 2054 C CA . GLY A 1 280 ? -14.272 2.866 28.219 1.00 97.25 280 GLY A CA 1
ATOM 2055 C C . GLY A 1 280 ? -15.544 3.710 28.068 1.00 97.25 280 GLY A C 1
ATOM 2056 O O . GLY A 1 280 ? -15.849 4.172 26.960 1.00 97.25 280 GLY A O 1
ATOM 2057 N N . PRO A 1 281 ? -16.286 3.934 29.168 1.00 96.25 281 PRO A N 1
ATOM 2058 C CA . PRO A 1 281 ? -17.447 4.818 29.199 1.00 96.25 281 PRO A CA 1
ATOM 2059 C C . PRO A 1 281 ? -17.127 6.233 28.705 1.00 96.25 281 PRO A C 1
ATOM 2061 O O . PRO A 1 281 ? -15.998 6.716 28.825 1.00 96.25 281 PRO A O 1
ATOM 2064 N N . VAL A 1 282 ? -18.131 6.909 28.142 1.00 95.50 282 VAL A N 1
ATOM 2065 C CA . VAL A 1 282 ? -17.960 8.225 27.502 1.00 95.50 282 VAL A CA 1
ATOM 2066 C C . VAL A 1 282 ? -17.428 9.280 28.470 1.00 95.50 282 VAL A C 1
ATOM 2068 O O . VAL A 1 282 ? -16.451 9.957 28.157 1.00 95.50 282 VAL A O 1
ATOM 2071 N N . ASP A 1 283 ? -18.025 9.372 29.652 1.00 96.44 283 ASP A N 1
ATOM 2072 C CA . ASP A 1 283 ? -17.637 10.288 30.725 1.00 96.44 283 ASP A CA 1
ATOM 2073 C C . ASP A 1 283 ? -16.214 10.011 31.235 1.00 96.44 283 ASP A C 1
ATOM 2075 O O . ASP A 1 283 ? -15.424 10.933 31.451 1.00 96.44 283 ASP A O 1
ATOM 2079 N N . ALA A 1 284 ? -15.845 8.735 31.357 1.00 97.31 284 ALA A N 1
ATOM 2080 C CA . ALA A 1 284 ? -14.509 8.335 31.775 1.00 97.31 284 ALA A CA 1
ATOM 2081 C C . ALA A 1 284 ? -13.440 8.704 30.728 1.00 97.31 284 ALA A C 1
ATOM 2083 O O . ALA A 1 284 ? -12.360 9.176 31.086 1.00 97.31 284 ALA A O 1
ATOM 2084 N N . ILE A 1 285 ? -13.737 8.558 29.433 1.00 97.81 285 ILE A N 1
ATOM 2085 C CA . ILE A 1 285 ? -12.829 8.986 28.358 1.00 97.81 285 ILE A CA 1
ATOM 2086 C C . ILE A 1 285 ? -12.707 10.514 28.295 1.00 97.81 285 ILE A C 1
ATOM 2088 O O . ILE A 1 285 ? -11.608 11.029 28.084 1.00 97.81 285 ILE A O 1
ATOM 2092 N N . GLU A 1 286 ? -13.790 11.255 28.521 1.00 97.50 286 GLU A N 1
ATOM 2093 C CA . GLU A 1 286 ? -13.749 12.721 28.609 1.00 97.50 286 GLU A CA 1
ATOM 2094 C C . GLU A 1 286 ? -12.854 13.191 29.769 1.00 97.50 286 GLU A C 1
ATOM 2096 O O . GLU A 1 286 ? -12.051 14.118 29.614 1.00 97.50 286 GLU A O 1
ATOM 2101 N N . GLU A 1 287 ? -12.898 12.493 30.906 1.00 98.12 287 GLU A N 1
ATOM 2102 C CA . GLU A 1 287 ? -11.977 12.726 32.018 1.00 98.12 287 GLU A CA 1
ATOM 2103 C C . GLU A 1 287 ? -10.519 12.409 31.640 1.00 98.12 287 GLU A C 1
ATOM 2105 O O . GLU A 1 287 ? -9.627 13.199 31.966 1.00 98.12 287 GLU A O 1
ATOM 2110 N N . VAL A 1 288 ? -10.252 11.331 30.888 1.00 98.06 288 VAL A N 1
ATOM 2111 C CA . VAL A 1 288 ? -8.906 11.049 30.347 1.00 98.06 288 VAL A CA 1
ATOM 2112 C C . VAL A 1 288 ? -8.420 12.186 29.447 1.00 98.06 288 VAL A C 1
ATOM 2114 O O . VAL A 1 288 ? -7.282 12.635 29.598 1.00 98.06 288 VAL A O 1
ATOM 2117 N N . GLN A 1 289 ? -9.263 12.710 28.551 1.00 98.19 289 GLN A N 1
ATOM 2118 C CA . GLN A 1 289 ? -8.903 13.858 27.709 1.00 98.19 289 GLN A CA 1
ATOM 2119 C C . GLN A 1 289 ? -8.569 15.092 28.556 1.00 98.19 289 GLN A C 1
ATOM 2121 O O . GLN A 1 289 ? -7.578 15.777 28.295 1.00 98.19 289 GLN A O 1
ATOM 2126 N N . ARG A 1 290 ? -9.338 15.351 29.621 1.00 98.06 290 ARG A N 1
ATOM 2127 C CA . ARG A 1 290 ? -9.070 16.457 30.546 1.00 98.06 290 ARG A CA 1
ATOM 2128 C C . ARG A 1 290 ? -7.756 16.268 31.307 1.00 98.06 290 ARG A C 1
ATOM 2130 O O . ARG A 1 290 ? -7.044 17.244 31.545 1.00 98.06 290 ARG A O 1
ATOM 2137 N N . ARG A 1 291 ? -7.434 15.043 31.735 1.00 98.06 291 ARG A N 1
ATOM 2138 C CA . ARG A 1 291 ? -6.157 14.714 32.396 1.00 98.06 291 ARG A CA 1
ATOM 2139 C C . ARG A 1 291 ? -4.979 14.873 31.440 1.00 98.06 291 ARG A C 1
ATOM 2141 O O . ARG A 1 291 ? -3.987 15.484 31.825 1.00 98.06 291 ARG A O 1
ATOM 2148 N N . ALA A 1 292 ? -5.120 14.414 30.197 1.00 97.50 292 ALA A N 1
ATOM 2149 C CA . ALA A 1 292 ? -4.120 14.598 29.150 1.00 97.50 292 ALA A CA 1
ATOM 2150 C C . ALA A 1 292 ? -3.866 16.090 28.879 1.00 97.50 292 ALA A C 1
ATOM 2152 O O . ALA A 1 292 ? -2.716 16.515 28.875 1.00 97.50 292 ALA A O 1
ATOM 2153 N N . GLY A 1 293 ? -4.922 16.907 28.790 1.00 97.38 293 GLY A N 1
ATOM 2154 C CA . GLY A 1 293 ? -4.794 18.357 28.621 1.00 97.38 293 GLY A CA 1
ATOM 2155 C C . GLY A 1 293 ? -4.058 19.050 29.776 1.00 97.38 293 GLY A C 1
ATOM 2156 O O . GLY A 1 293 ? -3.212 19.902 29.532 1.00 97.38 293 GLY A O 1
ATOM 2157 N N . ARG A 1 294 ? -4.304 18.648 31.034 1.00 97.25 294 ARG A N 1
ATOM 2158 C CA . ARG A 1 294 ? -3.536 19.146 32.200 1.00 97.25 294 ARG A CA 1
ATOM 2159 C C . ARG A 1 294 ? -2.069 18.717 32.184 1.00 97.25 294 ARG A C 1
ATOM 2161 O O . ARG A 1 294 ? -1.245 19.368 32.812 1.00 97.25 294 ARG A O 1
ATOM 2168 N N . ALA A 1 295 ? -1.771 17.611 31.514 1.00 95.94 295 ALA A N 1
ATOM 2169 C CA . ALA A 1 295 ? -0.424 17.107 31.302 1.00 95.94 295 ALA A CA 1
ATOM 2170 C C . ALA A 1 295 ? 0.226 17.649 30.017 1.00 95.94 295 ALA A C 1
ATOM 2172 O O . ALA A 1 295 ? 1.306 17.180 29.672 1.00 95.94 295 ALA A O 1
ATOM 2173 N N . GLU A 1 296 ? -0.430 18.579 29.310 1.00 96.94 296 GLU A N 1
ATOM 2174 C CA . GLU A 1 296 ? 0.022 19.137 28.026 1.00 96.94 296 GLU A CA 1
ATOM 2175 C C . GLU A 1 296 ? 0.219 18.072 26.926 1.00 96.94 296 GLU A C 1
ATOM 2177 O O . GLU A 1 296 ? 1.015 18.236 26.005 1.00 96.94 296 GLU A O 1
ATOM 2182 N N . LEU A 1 297 ? -0.545 16.975 26.998 1.00 96.81 297 LEU A N 1
ATOM 2183 C CA . LEU A 1 297 ? -0.538 15.888 26.019 1.00 96.81 297 LEU A CA 1
ATOM 2184 C C . LEU A 1 297 ? -1.717 16.020 25.050 1.00 96.81 297 LEU A C 1
ATOM 2186 O O . LEU A 1 297 ? -2.862 16.242 25.457 1.00 96.81 297 LEU A O 1
ATOM 2190 N N . GLY A 1 298 ? -1.457 15.810 23.758 1.00 96.94 298 GLY A N 1
ATOM 2191 C CA . GLY A 1 298 ? -2.519 15.684 22.760 1.00 96.94 298 GLY A CA 1
ATOM 2192 C C . GLY A 1 298 ? -3.374 14.443 23.029 1.00 96.94 298 GLY A C 1
ATOM 2193 O O . GLY A 1 298 ? -2.838 13.382 23.334 1.00 96.94 298 GLY A O 1
ATOM 2194 N N . CYS A 1 299 ? -4.700 14.546 22.919 1.00 97.31 299 CYS A N 1
ATOM 2195 C CA . CYS A 1 299 ? -5.595 13.398 23.086 1.00 97.31 299 CYS A CA 1
ATOM 2196 C C . CYS A 1 299 ? -6.817 13.510 22.174 1.00 97.31 299 CYS A C 1
ATOM 2198 O O . CYS A 1 299 ? -7.700 14.346 22.383 1.00 97.31 299 CYS A O 1
ATOM 2200 N N . THR A 1 300 ? -6.861 12.659 21.149 1.00 96.25 300 THR A N 1
ATOM 2201 C CA . THR A 1 300 ? -7.898 12.704 20.111 1.00 96.25 300 THR A CA 1
ATOM 2202 C C . THR A 1 300 ? -8.970 11.660 20.387 1.00 96.25 300 THR A C 1
ATOM 2204 O O . THR A 1 300 ? -8.669 10.469 20.433 1.00 96.25 300 THR A O 1
ATOM 2207 N N . ARG A 1 301 ? -10.231 12.080 20.528 1.00 94.44 301 ARG A N 1
ATOM 2208 C CA . ARG A 1 301 ? -11.366 11.147 20.574 1.00 94.44 301 ARG A CA 1
ATOM 2209 C C . ARG A 1 301 ? -11.522 10.473 19.213 1.00 94.44 301 ARG A C 1
ATOM 2211 O O . ARG A 1 301 ? -11.510 11.145 18.183 1.00 94.44 301 ARG A O 1
ATOM 2218 N N . LEU A 1 302 ? -11.649 9.152 19.206 1.00 91.00 302 LEU A N 1
ATOM 2219 C CA . LEU A 1 302 ? -11.796 8.389 17.972 1.00 91.00 302 LEU A CA 1
ATOM 2220 C C . LEU A 1 302 ? -13.258 8.405 17.519 1.00 91.00 302 LEU A C 1
ATOM 2222 O O . LEU A 1 302 ? -14.169 8.282 18.337 1.00 91.00 302 LEU A O 1
ATOM 2226 N N . ALA A 1 303 ? -13.477 8.533 16.210 1.00 84.19 303 ALA A N 1
ATOM 2227 C CA . ALA A 1 303 ? -14.801 8.469 15.594 1.00 84.19 303 ALA A CA 1
ATOM 2228 C C . ALA A 1 303 ? -15.276 7.008 15.497 1.00 84.19 303 ALA A C 1
ATOM 2230 O O . ALA A 1 303 ? -15.316 6.415 14.420 1.00 84.19 303 ALA A O 1
ATOM 2231 N N . VAL A 1 304 ? -15.568 6.412 16.650 1.00 82.75 304 VAL A N 1
ATOM 2232 C CA . VAL A 1 304 ? -16.065 5.041 16.797 1.00 82.75 304 VAL A CA 1
ATOM 2233 C C . VAL A 1 304 ? -17.336 5.042 17.632 1.00 82.75 304 VAL A C 1
ATOM 2235 O O . VAL A 1 304 ? -17.527 5.915 18.474 1.00 82.75 304 VAL A O 1
ATOM 2238 N N . SER A 1 305 ? -18.207 4.063 17.394 1.00 76.75 305 SER A N 1
ATOM 2239 C CA . SER A 1 305 ? -19.492 3.966 18.088 1.00 76.75 305 SER A CA 1
ATOM 2240 C C . SER A 1 305 ? -19.419 3.300 19.465 1.00 76.75 305 SER A C 1
ATOM 2242 O O . SER A 1 305 ? -20.345 3.478 20.246 1.00 76.75 305 SER A O 1
ATOM 2244 N N . HIS A 1 306 ? -18.347 2.555 19.767 1.00 88.44 306 HIS A N 1
ATOM 2245 C CA . HIS A 1 306 ? -18.221 1.775 21.004 1.00 88.44 306 HIS A CA 1
ATOM 2246 C C . HIS A 1 306 ? -16.777 1.746 21.528 1.00 88.44 306 HIS A C 1
ATOM 2248 O O . HIS A 1 306 ? -15.829 2.131 20.835 1.00 88.44 306 HIS A O 1
ATOM 2254 N N . ALA A 1 307 ? -16.609 1.251 22.754 1.00 91.31 307 ALA A N 1
ATOM 2255 C CA . ALA A 1 307 ? -15.324 1.064 23.422 1.00 91.31 307 ALA A CA 1
ATOM 2256 C C . ALA A 1 307 ? -14.702 -0.305 23.086 1.00 91.31 307 ALA A C 1
ATOM 2258 O O . ALA A 1 307 ? -14.679 -1.217 23.908 1.00 91.31 307 ALA A O 1
ATOM 2259 N N . PHE A 1 308 ? -14.186 -0.469 21.867 1.00 90.75 308 PHE A N 1
ATOM 2260 C CA . PHE A 1 308 ? -13.614 -1.751 21.436 1.00 90.75 308 PHE A CA 1
ATOM 2261 C C . PHE A 1 308 ? -12.406 -2.187 22.280 1.00 90.75 308 PHE A C 1
ATOM 2263 O O . PHE A 1 308 ? -11.622 -1.350 22.724 1.00 90.75 308 PHE A O 1
ATOM 2270 N N . HIS A 1 309 ? -12.223 -3.507 22.428 1.00 93.12 309 HIS A N 1
ATOM 2271 C CA . HIS A 1 309 ? -11.183 -4.122 23.277 1.00 93.12 309 HIS A CA 1
ATOM 2272 C C . HIS A 1 309 ? -11.278 -3.712 24.749 1.00 93.12 309 HIS A C 1
ATOM 2274 O O . HIS A 1 309 ? -10.269 -3.608 25.444 1.00 93.12 309 HIS A O 1
ATOM 2280 N N . SER A 1 310 ? -12.501 -3.477 25.217 1.00 93.06 310 SER A N 1
ATOM 2281 C CA . SER A 1 310 ? -12.809 -3.238 26.620 1.00 93.06 310 SER A CA 1
ATOM 2282 C C . SER A 1 310 ? -13.833 -4.264 27.121 1.00 93.06 310 SER A C 1
ATOM 2284 O O . SER A 1 310 ? -14.303 -5.087 26.334 1.00 93.06 310 SER A O 1
ATOM 2286 N N . PRO A 1 311 ? -14.164 -4.259 28.422 1.00 90.06 311 PRO A N 1
ATOM 2287 C CA . PRO A 1 311 ? -15.266 -5.061 28.950 1.00 90.06 311 PRO A CA 1
ATOM 2288 C C . PRO A 1 311 ? -16.670 -4.683 28.429 1.00 90.06 311 PRO A C 1
ATOM 2290 O O . PRO A 1 311 ? -17.603 -5.416 28.744 1.00 90.06 311 PRO A O 1
ATOM 2293 N N . LEU A 1 312 ? -16.813 -3.559 27.704 1.00 87.00 312 LEU A N 1
ATOM 2294 C CA . LEU A 1 312 ? -18.058 -3.039 27.105 1.00 87.00 312 LEU A CA 1
ATOM 2295 C C . LEU A 1 312 ? -18.276 -3.516 25.659 1.00 87.00 312 LEU A C 1
ATOM 2297 O O . LEU A 1 312 ? -17.265 -3.717 24.942 1.00 87.00 312 LEU A O 1
#

Sequence (312 aa):
MGFGGINTHVVLDEPATRRRAPGRGRGAALAHSLQDAELLLLDAESPRELRARITEVADFVEQVSYGQVSDLAATLQRELRGLPHRAAVIVSSPEDAERRLRHLAGLLETGESEHTAADGRSHLGKATGRGRIGFLFPGQGSGQGTGGGALRRRFPEAAEVFDRAGLPTSGDMVATDVAQPRIATGSAAGLRVLDSLRLEASVAVGHSLGELSALHWAGAIDEKTLLEAARVRGRAMAEHADCGTMASPAAAPERAEQLIEGLPVVIAGYNGPEQTVVAGPVDAIEEVQRRAGRAELGCTRLAVSHAFHSPL

Radius of gyration: 27.39 Å; chains: 1; bounding box: 66×40×95 Å

Secondary structure (DSSP, 8-state):
--TTS--------PPP--------SHHHHHHTS----EEEEEEESSHHHHHHHHHHHHHHHTT--GGGHHHHHHHHHHH----SEEEEEEESSHHHHHHHHHHHHHHHHTT---EE-TTS-EEEEE--SPPPPEEEE--TTS-S-SS-HHHHHH-HHHHHHHHHHT--SSS-SSSHHHHHHHHHHHHHHHHHHHHHTT---SEEEE-TTHHHHHHHHTTSS-HHHHHHHHHHHHHHHHHHPPB-EEEEES--HHHHHHHHTTSS-EEEEEEETTEEEEEE-HHHHHHHHHHHHHTT--EEEPS-SB-TTS--

Foldseek 3Di:
DDPPPDDDDDDDDDDPDPPDDCDPDDVNVQVPFPDQKAKAKAADQDLVVRLVVLVVVLVVLVVAFQVCVNVNRVVNVVVDPVHFKMKMFIARGSVRSNVQSVVSSVCSVVVNQFDADPVRGITTHTHPDDDADEAEQEDLPDDQALCLPSLCRNPVLLVVLSVVLPADHDDGCSQLLRSQLSSLSNLNSVVSVCVVVVNDHPYYDYDPSRVLSRCCVVVVDDSVCNNVVSNVVSVCCNPPADFKWKKKKQAAPVVLCVLLPPHLKDFQDDPDRRITMIMDHPVSVVSSCVSCVVVVIDMGTDPDRHRPNHPD